Protein AF-A0A517T3G0-F1 (afdb_monomer)

Solvent-accessible surface area (backbone atoms only — not comparable to full-atom values): 11302 Å² total; per-residue (Å²): 129,77,76,80,68,80,59,56,71,64,60,54,50,51,55,48,49,54,50,39,52,52,54,50,52,55,53,47,51,50,51,54,50,44,52,52,38,39,65,76,55,73,48,65,52,85,82,86,64,87,59,64,59,40,53,51,28,51,51,48,34,55,48,30,53,52,48,38,50,49,52,52,51,54,56,63,74,55,62,62,83,59,64,69,70,60,65,49,49,58,61,55,46,52,59,44,45,58,71,72,62,58,54,70,70,60,48,52,54,50,48,53,52,46,52,54,49,50,51,58,47,49,61,55,44,53,57,52,50,53,52,49,52,53,48,50,56,50,51,51,50,55,53,35,51,54,43,46,47,52,30,31,48,47,14,43,52,28,25,53,75,68,26,40,56,64,27,53,52,53,31,53,50,49,51,48,57,55,58,75,63,53,79,48,71,65,62,54,49,49,57,50,52,56,48,53,53,50,54,57,52,54,64,73,74,111

Nearest PDB structures (foldseek):
  6ixf-assembly1_A  TM=2.397E-01  e=7.141E+00  Homo sapiens
  4nqi-assembly2_C  TM=2.285E-01  e=5.817E+00  Dictyostelium discoideum

Structure (mmCIF, N/CA/C/O backbone):
data_AF-A0A517T3G0-F1
#
_entry.id   AF-A0A517T3G0-F1
#
loop_
_atom_site.group_PDB
_atom_site.id
_atom_site.type_symbol
_atom_site.label_atom_id
_atom_site.label_alt_id
_atom_site.label_comp_id
_atom_site.label_asym_id
_atom_site.label_entity_id
_atom_site.label_seq_id
_atom_site.pdbx_PDB_ins_code
_atom_site.Cartn_x
_atom_site.Cartn_y
_atom_site.Cartn_z
_atom_site.occupancy
_atom_site.B_iso_or_equiv
_atom_site.auth_seq_id
_atom_site.auth_comp_id
_atom_site.auth_asym_id
_atom_site.auth_atom_id
_atom_site.pdbx_PDB_model_num
ATOM 1 N N . MET A 1 1 ? 11.581 -8.969 -30.047 1.00 53.28 1 MET A N 1
ATOM 2 C CA . MET A 1 1 ? 12.146 -9.538 -28.808 1.00 53.28 1 MET A CA 1
ATOM 3 C C . MET A 1 1 ? 10.960 -9.814 -27.909 1.00 53.28 1 MET A C 1
ATOM 5 O O . MET A 1 1 ? 10.174 -8.898 -27.713 1.00 53.28 1 MET A O 1
ATOM 9 N N . ASP A 1 2 ? 10.750 -11.047 -27.458 1.00 61.25 2 ASP A N 1
ATOM 10 C CA . ASP A 1 2 ? 9.587 -11.349 -26.621 1.00 61.25 2 ASP A CA 1
ATOM 11 C C . ASP A 1 2 ? 9.816 -10.742 -25.228 1.00 61.25 2 ASP A C 1
ATOM 13 O O . ASP A 1 2 ? 10.568 -11.285 -24.417 1.00 61.25 2 ASP A O 1
ATOM 17 N N . HIS A 1 3 ? 9.173 -9.601 -24.947 1.00 56.91 3 HIS A N 1
ATOM 18 C CA . HIS A 1 3 ? 9.218 -8.893 -23.655 1.00 56.91 3 HIS A CA 1
ATOM 19 C C . HIS A 1 3 ? 8.829 -9.784 -22.452 1.00 56.91 3 HIS A C 1
ATOM 21 O O . HIS A 1 3 ? 9.056 -9.423 -21.298 1.00 56.91 3 HIS A O 1
ATOM 27 N N . GLU A 1 4 ? 8.293 -10.981 -22.709 1.00 60.06 4 GLU A N 1
ATOM 28 C CA . GLU A 1 4 ? 7.913 -11.993 -21.724 1.00 60.06 4 GLU A CA 1
ATOM 29 C C . GLU A 1 4 ? 9.101 -12.567 -20.919 1.00 60.06 4 GLU A C 1
ATOM 31 O O . GLU A 1 4 ? 8.890 -13.118 -19.838 1.00 60.06 4 GLU A O 1
ATOM 36 N N . GLN A 1 5 ? 10.354 -12.402 -21.374 1.00 67.12 5 GLN A N 1
ATOM 37 C CA . GLN A 1 5 ? 11.543 -12.891 -20.650 1.00 67.12 5 GLN A CA 1
ATOM 38 C C . GLN A 1 5 ? 12.200 -11.889 -19.683 1.00 67.12 5 GLN A C 1
ATOM 40 O O . GLN A 1 5 ? 13.107 -12.282 -18.951 1.00 67.12 5 GLN A O 1
ATOM 45 N N . LEU A 1 6 ? 11.749 -10.631 -19.618 1.00 66.69 6 LEU A N 1
ATOM 46 C CA . LEU A 1 6 ? 12.453 -9.575 -18.865 1.00 66.69 6 LEU A CA 1
ATOM 47 C C . LEU A 1 6 ? 12.468 -9.780 -17.341 1.00 66.69 6 LEU A C 1
ATOM 49 O O . LEU A 1 6 ? 13.335 -9.252 -16.652 1.00 66.69 6 LEU A O 1
ATOM 53 N N . ILE A 1 7 ? 11.538 -10.561 -16.782 1.00 75.69 7 ILE A N 1
ATOM 54 C CA . ILE A 1 7 ? 11.540 -10.883 -15.351 1.00 75.69 7 ILE A CA 1
ATOM 55 C C . ILE A 1 7 ? 11.264 -12.357 -15.175 1.00 75.69 7 ILE A C 1
ATOM 57 O O . ILE A 1 7 ? 10.180 -12.844 -15.500 1.00 75.69 7 ILE A O 1
ATOM 61 N N . SER A 1 8 ? 12.214 -13.062 -14.564 1.00 86.31 8 SER A N 1
ATOM 62 C CA . SER A 1 8 ? 11.963 -14.443 -14.174 1.00 86.31 8 SER A CA 1
ATOM 63 C C . SER A 1 8 ? 10.707 -14.502 -13.280 1.00 86.31 8 SER A C 1
ATOM 65 O O . SER A 1 8 ? 10.598 -13.749 -12.302 1.00 86.31 8 SER A O 1
ATOM 67 N N . PRO A 1 9 ? 9.738 -15.392 -13.560 1.00 86.62 9 PRO A N 1
ATOM 68 C CA . PRO A 1 9 ? 8.515 -15.505 -12.761 1.00 86.62 9 PRO A CA 1
ATOM 69 C C . PRO A 1 9 ? 8.815 -15.755 -11.274 1.00 86.62 9 PRO A C 1
ATOM 71 O O . PRO A 1 9 ? 8.026 -15.389 -10.398 1.00 86.62 9 PRO A O 1
ATOM 74 N N . GLU A 1 10 ? 9.987 -16.319 -10.974 1.00 90.75 10 GLU A N 1
ATOM 75 C CA . GLU A 1 10 ? 10.516 -16.497 -9.626 1.00 90.75 10 GLU A CA 1
ATOM 76 C C . GLU A 1 10 ? 10.859 -15.179 -8.920 1.00 90.75 10 GLU A C 1
ATOM 78 O O . GLU A 1 10 ? 10.492 -15.005 -7.755 1.00 90.75 10 GLU A O 1
ATOM 83 N N . GLN A 1 11 ? 11.533 -14.238 -9.594 1.00 89.31 11 GLN A N 1
ATOM 84 C CA . GLN A 1 11 ? 11.850 -12.924 -9.024 1.00 89.31 11 GLN A CA 1
ATOM 85 C C . GLN A 1 11 ? 10.577 -12.139 -8.724 1.00 89.31 11 GLN A C 1
ATOM 87 O O . GLN A 1 11 ? 10.441 -11.603 -7.620 1.00 89.31 11 GLN A O 1
ATOM 92 N N . LEU A 1 12 ? 9.621 -12.127 -9.660 1.00 88.00 12 LEU A N 1
ATOM 93 C CA . LEU A 1 12 ? 8.328 -11.484 -9.446 1.00 88.00 12 LEU A CA 1
ATOM 94 C C . LEU A 1 12 ? 7.613 -12.114 -8.247 1.00 88.00 12 LEU A C 1
ATOM 96 O O . LEU A 1 12 ? 7.237 -11.413 -7.310 1.00 88.00 12 LEU A O 1
ATOM 100 N N . SER A 1 13 ? 7.513 -13.444 -8.212 1.00 91.94 13 SER A N 1
ATOM 101 C CA . SER A 1 13 ? 6.875 -14.169 -7.108 1.00 91.94 13 SER A CA 1
ATOM 102 C C . SER A 1 13 ? 7.543 -13.894 -5.759 1.00 91.94 13 SER A C 1
ATOM 104 O O . SER A 1 13 ? 6.851 -13.725 -4.755 1.00 91.94 13 SER A O 1
ATOM 106 N N . ARG A 1 14 ? 8.880 -13.807 -5.716 1.00 93.12 14 ARG A N 1
ATOM 107 C CA . ARG A 1 14 ? 9.633 -13.461 -4.502 1.00 93.12 14 ARG A CA 1
ATOM 108 C C . ARG A 1 14 ? 9.297 -12.045 -4.033 1.00 93.12 14 ARG A C 1
ATOM 110 O O . ARG A 1 14 ? 8.995 -11.855 -2.858 1.00 93.12 14 ARG A O 1
ATOM 117 N N . LYS A 1 15 ? 9.297 -11.078 -4.954 1.00 90.06 15 LYS A N 1
ATOM 118 C CA . LYS A 1 15 ? 8.964 -9.671 -4.694 1.00 90.06 15 LYS A CA 1
ATOM 119 C C . LYS A 1 15 ? 7.524 -9.524 -4.165 1.00 90.06 15 LYS A C 1
ATOM 121 O O . LYS A 1 15 ? 7.322 -8.893 -3.127 1.00 90.06 15 LYS A O 1
ATOM 126 N N . VAL A 1 16 ? 6.543 -10.185 -4.789 1.00 91.69 16 VAL A N 1
ATOM 127 C CA . VAL A 1 16 ? 5.142 -10.183 -4.319 1.00 91.69 16 VAL A CA 1
ATOM 128 C C . VAL A 1 16 ? 4.997 -10.851 -2.954 1.00 91.69 16 VAL A C 1
ATOM 130 O O . VAL A 1 16 ? 4.310 -10.325 -2.081 1.00 91.69 16 VAL A O 1
ATOM 133 N N . ARG A 1 17 ? 5.674 -11.981 -2.725 1.00 94.81 17 ARG A N 1
ATOM 134 C CA . ARG A 1 17 ? 5.615 -12.682 -1.437 1.00 94.81 17 ARG A CA 1
ATOM 135 C C . ARG A 1 17 ? 6.122 -11.805 -0.293 1.00 94.81 17 ARG A C 1
ATOM 137 O O . ARG A 1 17 ? 5.497 -11.778 0.762 1.00 94.81 17 ARG A O 1
ATOM 144 N N . THR A 1 18 ? 7.201 -11.050 -0.500 1.00 94.06 18 THR A N 1
ATOM 145 C CA . THR A 1 18 ? 7.693 -10.091 0.502 1.00 94.06 18 THR A CA 1
ATOM 146 C C . THR A 1 18 ? 6.638 -9.035 0.836 1.00 94.06 18 THR A C 1
ATOM 148 O O . THR A 1 18 ? 6.400 -8.774 2.013 1.00 94.06 18 THR A O 1
ATOM 151 N N . MET A 1 19 ? 5.939 -8.479 -0.163 1.00 91.88 19 MET A N 1
ATOM 152 C CA . MET A 1 19 ? 4.839 -7.537 0.094 1.00 91.88 19 MET A CA 1
ATOM 153 C C . MET A 1 19 ? 3.696 -8.170 0.881 1.00 91.88 19 MET A C 1
ATOM 155 O O . MET A 1 19 ? 3.180 -7.555 1.808 1.00 91.88 19 MET A O 1
ATOM 159 N N . GLN A 1 20 ? 3.292 -9.387 0.510 1.00 95.12 20 GLN A N 1
ATOM 160 C CA . GLN A 1 20 ? 2.221 -10.116 1.189 1.00 95.12 20 GLN A CA 1
ATOM 161 C C . GLN A 1 20 ? 2.565 -10.362 2.658 1.00 95.12 20 GLN A C 1
ATOM 163 O O . GLN A 1 20 ? 1.705 -10.188 3.515 1.00 95.12 20 GLN A O 1
ATOM 168 N N . ILE A 1 21 ? 3.823 -10.708 2.953 1.00 96.19 21 ILE A N 1
ATOM 169 C CA . ILE A 1 21 ? 4.311 -10.881 4.326 1.00 96.19 21 ILE A CA 1
ATOM 170 C C . ILE A 1 21 ? 4.226 -9.560 5.096 1.00 96.19 21 ILE A C 1
ATOM 172 O O . ILE A 1 21 ? 3.714 -9.553 6.212 1.00 96.19 21 ILE A O 1
ATOM 176 N N . ILE A 1 22 ? 4.678 -8.447 4.507 1.00 94.62 22 ILE A N 1
ATOM 177 C CA . ILE A 1 22 ? 4.606 -7.125 5.148 1.00 94.62 22 ILE A CA 1
ATOM 178 C C . ILE A 1 22 ? 3.145 -6.742 5.412 1.00 94.62 22 ILE A C 1
ATOM 180 O O . ILE A 1 22 ? 2.796 -6.427 6.544 1.00 94.62 22 ILE A O 1
ATOM 184 N N . ALA A 1 23 ? 2.271 -6.830 4.408 1.00 94.69 23 ALA A N 1
ATOM 185 C CA . ALA A 1 23 ? 0.852 -6.505 4.552 1.00 94.69 23 ALA A CA 1
ATOM 186 C C . ALA A 1 23 ? 0.166 -7.373 5.621 1.00 94.69 23 ALA A C 1
ATOM 188 O O . ALA A 1 23 ? -0.555 -6.854 6.474 1.00 94.69 23 ALA A O 1
ATOM 189 N N . ALA A 1 24 ? 0.434 -8.683 5.622 1.00 95.88 24 ALA A N 1
ATOM 190 C CA . ALA A 1 24 ? -0.089 -9.603 6.626 1.00 95.88 24 ALA A CA 1
ATOM 191 C C . ALA A 1 24 ? 0.427 -9.275 8.035 1.00 95.88 24 ALA A C 1
ATOM 193 O O . ALA A 1 24 ? -0.346 -9.340 8.989 1.00 95.88 24 ALA A O 1
ATOM 194 N N . ALA A 1 25 ? 1.698 -8.888 8.177 1.00 97.06 25 ALA A N 1
ATOM 195 C CA . ALA A 1 25 ? 2.275 -8.497 9.460 1.00 97.06 25 ALA A CA 1
ATOM 196 C C . ALA A 1 25 ? 1.598 -7.242 10.040 1.00 97.06 25 ALA A C 1
ATOM 198 O O . ALA A 1 25 ? 1.226 -7.255 11.213 1.00 97.06 25 ALA A O 1
ATOM 199 N N . LEU A 1 26 ? 1.370 -6.209 9.218 1.00 95.56 26 LEU A N 1
ATOM 200 C CA . LEU A 1 26 ? 0.685 -4.975 9.637 1.00 95.56 26 LEU A CA 1
ATOM 201 C C . LEU A 1 26 ? -0.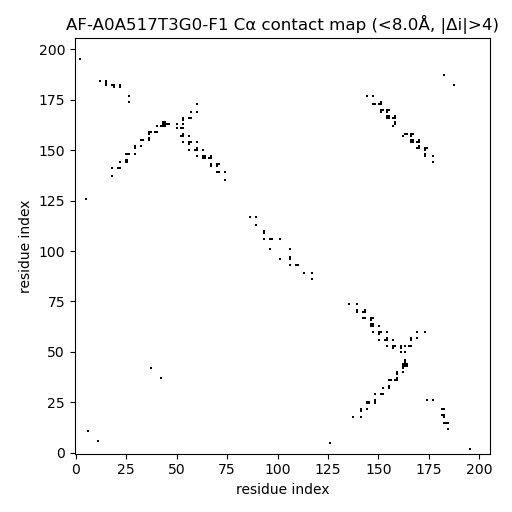773 -5.260 10.041 1.00 95.56 26 LEU A C 1
ATOM 203 O O . LEU A 1 26 ? -1.228 -4.865 11.113 1.00 95.56 26 LEU A O 1
ATOM 207 N N . MET A 1 27 ? -1.504 -6.042 9.236 1.00 96.31 27 MET A N 1
ATOM 208 C CA . MET A 1 27 ? -2.873 -6.456 9.575 1.00 96.31 27 MET A CA 1
ATOM 209 C C . MET A 1 27 ? -2.927 -7.271 10.872 1.00 96.31 27 MET A C 1
ATOM 211 O O . MET A 1 27 ? -3.791 -7.036 11.718 1.00 96.31 27 MET A O 1
ATOM 215 N N . ASN A 1 28 ? -1.999 -8.215 11.047 1.00 97.81 28 ASN A N 1
ATOM 216 C CA . ASN A 1 28 ? -1.924 -9.037 12.249 1.00 97.81 28 ASN A CA 1
ATOM 217 C C . ASN A 1 28 ? -1.641 -8.190 13.498 1.00 97.81 28 ASN A C 1
ATOM 219 O O . ASN A 1 28 ? -2.231 -8.448 14.544 1.00 97.81 28 ASN A O 1
ATOM 223 N N . GLY A 1 29 ? -0.808 -7.150 13.386 1.00 97.44 29 GLY A N 1
ATOM 224 C CA . GLY A 1 29 ? -0.576 -6.184 14.462 1.00 97.44 29 GLY A CA 1
ATOM 225 C C . GLY A 1 29 ? -1.878 -5.563 14.973 1.00 97.44 29 GLY A C 1
ATOM 226 O O . GLY A 1 29 ? -2.154 -5.612 16.172 1.00 97.44 29 GLY A O 1
ATOM 227 N N . VAL A 1 30 ? -2.721 -5.055 14.067 1.00 97.88 30 VAL A N 1
ATOM 228 C CA . VAL A 1 30 ? -4.027 -4.455 14.407 1.00 97.88 30 VAL A CA 1
ATOM 229 C C . VAL A 1 30 ? -4.972 -5.477 15.035 1.00 97.88 30 VAL A C 1
ATOM 231 O O . VAL A 1 30 ? -5.643 -5.168 16.018 1.00 97.88 30 VAL A O 1
ATOM 234 N N . VAL A 1 31 ? -5.022 -6.703 14.505 1.00 98.25 31 VAL A N 1
ATOM 235 C CA . VAL A 1 31 ? -5.885 -7.771 15.038 1.00 98.25 31 VAL A CA 1
ATOM 236 C C . VAL A 1 31 ? -5.473 -8.155 16.458 1.00 98.25 31 VAL A C 1
ATOM 238 O O . VAL A 1 31 ? -6.314 -8.172 17.355 1.00 98.25 31 VAL A O 1
ATOM 241 N N . VAL A 1 32 ? -4.184 -8.424 16.684 1.00 98.38 32 VAL A N 1
ATOM 242 C CA . VAL A 1 32 ? -3.661 -8.787 18.009 1.00 98.38 32 VAL A CA 1
ATOM 243 C C . VAL A 1 32 ? -3.887 -7.650 19.002 1.00 98.38 32 VAL A C 1
ATOM 245 O O . VAL A 1 32 ? -4.382 -7.892 20.104 1.00 98.38 32 VAL A O 1
ATOM 248 N N . PHE A 1 33 ? -3.595 -6.407 18.609 1.00 98.00 33 PHE A N 1
ATOM 249 C CA . PHE A 1 33 ? -3.848 -5.245 19.458 1.00 98.00 33 PHE A CA 1
ATOM 250 C C . PHE A 1 33 ? -5.341 -5.086 19.772 1.00 98.00 33 PHE A C 1
ATOM 252 O O . PHE A 1 33 ? -5.700 -4.812 20.914 1.00 98.00 33 PHE A O 1
ATOM 259 N N . GLY A 1 34 ? -6.222 -5.341 18.801 1.00 97.44 34 GLY A N 1
ATOM 260 C CA . GLY A 1 34 ? -7.671 -5.309 18.987 1.00 97.44 34 GLY A CA 1
ATOM 261 C C . GLY A 1 34 ? -8.179 -6.364 19.968 1.00 97.44 34 GLY A C 1
ATOM 262 O O . GLY A 1 34 ? -9.011 -6.054 20.819 1.00 97.44 34 GLY A O 1
ATOM 263 N N . ILE A 1 35 ? -7.635 -7.585 19.916 1.00 97.81 35 ILE A N 1
ATOM 264 C CA . ILE A 1 35 ? -7.942 -8.645 20.888 1.00 97.81 35 ILE A CA 1
ATOM 265 C C . ILE A 1 35 ? -7.523 -8.208 22.296 1.00 97.81 35 ILE A C 1
ATOM 267 O O . ILE A 1 35 ? -8.317 -8.299 23.231 1.00 97.81 35 ILE A O 1
ATOM 271 N N . VAL A 1 36 ? -6.300 -7.692 22.450 1.00 97.88 36 VAL A N 1
ATOM 272 C CA . VAL A 1 36 ? -5.796 -7.201 23.742 1.00 97.88 36 VAL A CA 1
ATOM 273 C C . VAL A 1 36 ? -6.662 -6.054 24.269 1.00 97.88 36 VAL A C 1
ATOM 275 O O . VAL A 1 36 ? -7.079 -6.081 25.427 1.00 97.88 36 VAL A O 1
ATOM 278 N N . ALA A 1 37 ? -6.998 -5.084 23.417 1.00 96.19 37 ALA A N 1
ATOM 279 C CA . ALA A 1 37 ? -7.874 -3.966 23.749 1.00 96.19 37 ALA A CA 1
ATOM 280 C C . ALA A 1 37 ? -9.254 -4.439 24.236 1.00 96.19 37 ALA A C 1
ATOM 282 O O . ALA A 1 37 ? -9.768 -3.947 25.243 1.00 96.19 37 ALA A O 1
ATOM 283 N N . PHE A 1 38 ? -9.844 -5.424 23.555 1.00 95.88 38 PHE A N 1
ATOM 284 C CA . PHE A 1 38 ? -11.129 -6.013 23.927 1.00 95.88 38 PHE A CA 1
ATOM 285 C C . PHE A 1 38 ? -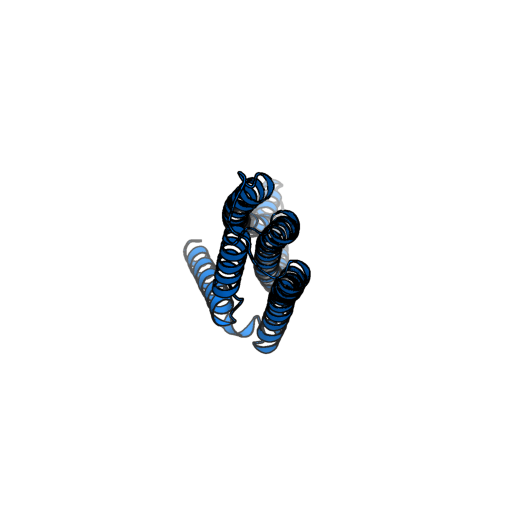11.079 -6.719 25.286 1.00 95.88 38 PHE A C 1
ATOM 287 O O . PHE A 1 38 ? -11.959 -6.513 26.122 1.00 95.88 38 PHE A O 1
ATOM 294 N N . VAL A 1 39 ? -10.025 -7.500 25.539 1.00 97.31 39 VAL A N 1
ATOM 295 C CA . VAL A 1 39 ? -9.841 -8.209 26.814 1.00 97.31 39 VAL A CA 1
ATOM 296 C C . VAL A 1 39 ? -9.652 -7.230 27.976 1.00 97.31 39 VAL A C 1
ATOM 298 O O . VAL A 1 39 ? -10.281 -7.401 29.016 1.00 97.31 39 VAL A O 1
ATOM 301 N N . ILE A 1 40 ? -8.830 -6.189 27.804 1.00 96.94 40 ILE A N 1
ATOM 302 C CA . ILE A 1 40 ? -8.545 -5.204 28.863 1.00 96.94 40 ILE A CA 1
ATOM 303 C C . ILE A 1 40 ? -9.787 -4.378 29.219 1.00 96.94 40 ILE A C 1
ATOM 305 O O . ILE A 1 40 ? -10.017 -4.077 30.389 1.00 96.94 40 ILE A O 1
ATOM 309 N N . THR A 1 41 ? -10.592 -4.000 28.226 1.00 95.44 41 THR A N 1
ATOM 310 C CA . THR A 1 41 ? -11.786 -3.164 28.445 1.00 95.44 41 THR A CA 1
ATOM 311 C C . THR A 1 41 ? -12.976 -3.933 29.010 1.00 95.44 41 THR A C 1
ATOM 313 O O . THR A 1 41 ? -13.853 -3.321 29.621 1.00 95.44 41 THR A O 1
ATOM 316 N N . GLY A 1 42 ? -13.013 -5.258 28.830 1.00 93.88 42 GLY A N 1
ATOM 317 C CA . GLY A 1 42 ? -14.179 -6.081 29.155 1.00 93.88 42 GLY A CA 1
ATOM 318 C C . GLY A 1 42 ? -15.321 -5.942 28.141 1.00 93.88 42 GLY A C 1
ATOM 319 O O . GLY A 1 42 ? -16.457 -6.296 28.451 1.00 93.88 42 GLY A O 1
ATOM 320 N N . GLY A 1 43 ? -15.027 -5.433 26.940 1.00 88.31 43 GLY A N 1
ATOM 321 C CA . GLY A 1 43 ? -16.000 -5.214 25.872 1.00 88.31 43 GLY A CA 1
ATOM 322 C C . GLY A 1 43 ? -16.652 -3.822 25.876 1.00 88.31 43 GLY A C 1
ATOM 323 O O . GLY A 1 43 ? -16.345 -2.974 26.716 1.00 88.31 43 GLY A O 1
ATOM 324 N N . PRO A 1 44 ? -17.527 -3.549 24.891 1.00 89.88 44 PRO A N 1
ATOM 325 C CA . PRO A 1 44 ? -18.159 -2.246 24.734 1.00 89.88 44 PRO A CA 1
ATOM 326 C C . PRO A 1 44 ? -19.204 -1.970 25.821 1.00 89.88 44 PRO A C 1
ATOM 328 O O . PRO A 1 44 ? -19.965 -2.859 26.207 1.00 89.88 44 PRO A O 1
ATOM 331 N N . LYS A 1 45 ? -19.294 -0.711 26.256 1.00 91.69 45 LYS A N 1
ATOM 332 C CA . LYS A 1 45 ? -20.338 -0.231 27.173 1.00 91.69 45 LYS A CA 1
ATOM 333 C C . LYS A 1 45 ? -21.335 0.667 26.446 1.00 91.69 45 LYS A C 1
ATOM 335 O O . LYS A 1 45 ? -21.015 1.278 25.428 1.00 91.69 45 LYS A O 1
ATOM 340 N N . ALA A 1 46 ? -22.560 0.733 26.966 1.00 85.69 46 ALA A N 1
ATOM 341 C CA . ALA A 1 46 ? -23.562 1.667 26.465 1.00 85.69 46 ALA A CA 1
ATOM 342 C C . ALA A 1 46 ? -23.079 3.112 26.677 1.00 85.69 46 ALA A C 1
ATOM 344 O O . ALA A 1 46 ? -22.536 3.443 27.731 1.00 85.69 46 ALA A O 1
ATOM 345 N N . ALA A 1 47 ? -23.249 3.959 25.663 1.00 78.75 47 ALA A N 1
ATOM 346 C CA . ALA A 1 47 ? -22.778 5.335 25.696 1.00 78.75 47 ALA A CA 1
ATOM 347 C C . ALA A 1 47 ? -23.622 6.180 26.664 1.00 78.75 47 ALA A C 1
ATOM 349 O O . ALA A 1 47 ? -24.758 6.525 26.353 1.00 78.75 47 ALA A O 1
ATOM 350 N N . GLU A 1 48 ? -23.064 6.530 27.823 1.00 81.81 48 GLU A N 1
ATOM 351 C CA . GLU A 1 48 ? -23.664 7.517 28.735 1.00 81.81 48 GLU A CA 1
ATOM 352 C C . GLU A 1 48 ? -23.260 8.963 28.397 1.00 81.81 48 GLU A C 1
ATOM 354 O O . GLU A 1 48 ? -23.938 9.905 28.799 1.00 81.81 48 GLU A O 1
ATOM 359 N N . GLN A 1 49 ? -22.166 9.162 27.653 1.00 86.44 49 GLN A N 1
ATOM 360 C CA . GLN A 1 49 ? -21.607 10.479 27.326 1.00 86.44 49 GLN A CA 1
ATOM 361 C C . GLN A 1 49 ? -21.150 10.542 25.866 1.00 86.44 49 GLN A C 1
ATOM 363 O O . GLN A 1 49 ? -20.845 9.513 25.265 1.00 86.44 49 GLN A O 1
ATOM 368 N N . PHE A 1 50 ? -21.086 11.756 25.306 1.00 87.00 50 PHE A N 1
ATOM 369 C CA . PHE A 1 50 ? -20.562 11.995 23.960 1.00 87.00 50 PHE A CA 1
ATOM 370 C C . PHE A 1 50 ? -19.072 11.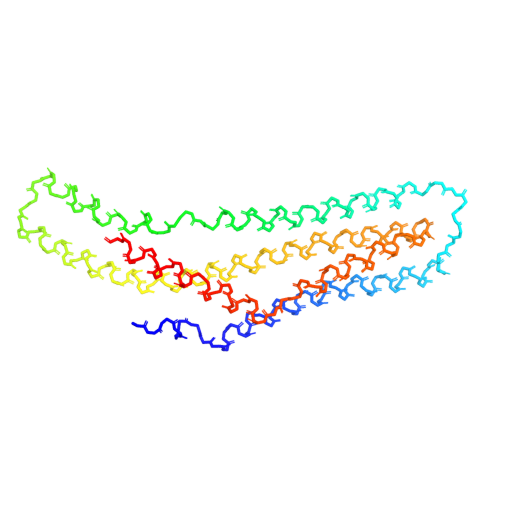611 23.888 1.00 87.00 50 PHE A C 1
ATOM 372 O O . PHE A 1 50 ? -18.251 12.274 24.526 1.00 87.00 50 PHE A O 1
ATOM 379 N N . PRO A 1 51 ? -18.703 10.574 23.116 1.00 90.50 51 PRO A N 1
ATOM 380 C CA . PRO A 1 51 ? -17.344 10.050 23.098 1.00 90.50 51 PRO A CA 1
ATOM 381 C C . PRO A 1 51 ? -16.462 10.872 22.154 1.00 90.50 51 PRO A C 1
ATOM 383 O O . PRO A 1 51 ? -16.391 10.632 20.940 1.00 90.50 51 PRO A O 1
ATOM 386 N N . LEU A 1 52 ? -15.847 11.917 22.707 1.00 93.56 52 LEU A N 1
ATOM 387 C CA . LEU A 1 52 ? -15.064 12.890 21.952 1.00 93.56 52 LEU A CA 1
ATOM 388 C C . LEU A 1 52 ? -13.895 12.225 21.212 1.00 93.56 52 LEU A C 1
ATOM 390 O O . LEU A 1 52 ? -13.686 12.501 20.029 1.00 93.56 52 LEU A O 1
ATOM 394 N N . LEU A 1 53 ? -13.159 11.328 21.871 1.00 92.81 53 LEU A N 1
ATOM 395 C CA . LEU A 1 53 ? -11.977 10.686 21.301 1.00 92.81 53 LEU A CA 1
ATOM 396 C C . LEU A 1 53 ? -12.350 9.719 20.173 1.00 92.81 53 LEU A C 1
ATOM 398 O O . LEU A 1 53 ? -11.703 9.732 19.131 1.00 92.81 53 LEU A O 1
ATOM 402 N N . SER A 1 54 ? -13.419 8.939 20.331 1.00 92.50 54 SER A N 1
ATOM 403 C CA . SER A 1 54 ? -13.942 8.026 19.306 1.00 92.50 54 SER A CA 1
ATOM 404 C C . SER A 1 54 ? -14.442 8.795 18.086 1.00 92.50 54 SER A C 1
ATOM 406 O O . SER A 1 54 ? -14.223 8.374 16.953 1.00 92.50 54 SER A O 1
ATOM 408 N N . THR A 1 55 ? -15.057 9.962 18.300 1.00 94.62 55 THR A N 1
ATOM 409 C CA . THR A 1 55 ? -15.498 10.841 17.207 1.00 94.62 55 THR A CA 1
ATOM 410 C C . THR A 1 55 ? -14.304 11.387 16.422 1.00 94.62 55 THR A C 1
ATOM 412 O O . THR A 1 55 ? -14.293 11.340 15.191 1.00 94.62 55 THR A O 1
ATOM 415 N N . ILE A 1 56 ? -13.261 11.851 17.119 1.00 96.06 56 ILE A N 1
ATOM 416 C CA . ILE A 1 56 ? -12.013 12.309 16.490 1.00 96.06 56 ILE A CA 1
ATOM 417 C C . ILE A 1 56 ? -11.320 11.152 15.760 1.00 96.06 56 ILE A C 1
ATOM 419 O O . ILE A 1 56 ? -10.867 11.328 14.629 1.00 96.06 56 ILE A O 1
ATOM 423 N N . ALA A 1 57 ? -11.268 9.962 16.361 1.00 94.94 57 ALA A N 1
ATOM 424 C CA . ALA A 1 57 ? -10.653 8.779 15.765 1.00 94.94 57 ALA A CA 1
ATOM 425 C C . ALA A 1 57 ? -11.375 8.308 14.500 1.00 94.94 57 ALA A C 1
ATOM 427 O O . ALA A 1 57 ? -10.724 7.957 13.512 1.00 94.94 57 ALA A O 1
ATOM 428 N N . ALA A 1 58 ? -12.702 8.380 14.484 1.00 94.50 58 ALA A N 1
ATOM 429 C CA . ALA A 1 58 ? -13.492 8.123 13.290 1.00 94.50 58 ALA A CA 1
ATOM 430 C C . ALA A 1 58 ? -13.230 9.165 12.190 1.00 94.50 58 ALA A C 1
ATOM 432 O O . ALA A 1 58 ? -13.048 8.805 11.026 1.00 94.50 58 ALA A O 1
ATOM 433 N N . GLY A 1 59 ? -13.143 10.450 12.552 1.00 94.94 59 GLY A N 1
ATOM 434 C CA . GLY A 1 59 ? -12.761 11.516 11.621 1.00 94.94 59 GLY A CA 1
ATOM 435 C C . GLY A 1 59 ? -11.368 11.293 11.022 1.00 94.94 59 GLY A C 1
ATOM 436 O O . GLY A 1 59 ? -11.189 11.388 9.806 1.00 94.94 59 GLY A O 1
ATOM 437 N N . PHE A 1 60 ? -10.398 10.909 11.856 1.00 95.56 60 PHE A N 1
ATOM 438 C CA . PHE A 1 60 ? -9.051 10.547 11.417 1.00 95.56 60 PHE A CA 1
ATOM 439 C C . PHE A 1 60 ? -9.056 9.335 10.480 1.00 95.56 60 PHE A C 1
ATOM 441 O O . PHE A 1 60 ? -8.351 9.353 9.477 1.00 95.56 60 PHE A O 1
ATOM 448 N N . ALA A 1 61 ? -9.884 8.318 10.739 1.00 94.81 61 ALA A N 1
ATOM 449 C CA . ALA A 1 61 ? -10.037 7.173 9.843 1.00 94.81 61 ALA A CA 1
ATOM 450 C C . ALA A 1 61 ? -10.566 7.574 8.462 1.00 94.81 61 ALA A C 1
ATOM 452 O O . ALA A 1 61 ? -9.997 7.168 7.448 1.00 94.81 61 ALA A O 1
ATOM 453 N N . GLY A 1 62 ? -11.603 8.415 8.405 1.00 95.00 62 GLY A N 1
ATOM 454 C CA . GLY A 1 62 ? -12.112 8.949 7.139 1.00 95.00 62 GLY A CA 1
ATOM 455 C C . GLY A 1 62 ? -11.041 9.731 6.373 1.00 95.00 62 GLY A C 1
ATOM 456 O O . GLY A 1 62 ? -10.843 9.521 5.174 1.00 95.00 62 GLY A O 1
ATOM 457 N N . PHE A 1 63 ? -10.286 10.574 7.079 1.00 97.19 63 PHE A N 1
ATOM 458 C CA . PHE A 1 63 ? -9.174 11.323 6.500 1.00 97.19 63 PHE A CA 1
ATOM 459 C C . PHE A 1 63 ? -8.028 10.419 6.021 1.00 97.19 63 PHE A C 1
ATOM 461 O O . PHE A 1 63 ? -7.495 10.629 4.934 1.00 97.19 63 PHE A O 1
ATOM 468 N N . ALA A 1 64 ? -7.672 9.381 6.777 1.00 96.00 64 ALA A N 1
ATOM 469 C CA . ALA A 1 64 ? -6.642 8.413 6.409 1.00 96.00 64 ALA A CA 1
ATOM 470 C C . ALA A 1 64 ? -7.025 7.622 5.150 1.00 96.00 64 ALA A C 1
ATOM 472 O O . ALA A 1 64 ? -6.198 7.452 4.253 1.00 96.00 64 ALA A O 1
ATOM 473 N N . VAL A 1 65 ? -8.289 7.201 5.033 1.00 96.38 65 VAL A N 1
ATOM 474 C CA . VAL A 1 65 ? -8.814 6.570 3.812 1.00 96.38 65 VAL A CA 1
ATOM 475 C C . VAL A 1 65 ? -8.689 7.528 2.628 1.00 96.38 65 VAL A C 1
ATOM 477 O O . VAL A 1 65 ? -8.142 7.144 1.593 1.00 96.38 65 VAL A O 1
ATOM 480 N N . PHE A 1 66 ? -9.103 8.785 2.793 1.00 96.62 66 PHE A N 1
ATOM 481 C CA . PHE A 1 66 ? -8.969 9.816 1.764 1.00 96.62 66 PHE A CA 1
ATOM 482 C C . PHE A 1 66 ? -7.507 10.044 1.342 1.00 96.62 66 PHE A C 1
ATOM 484 O O . PHE A 1 66 ? -7.192 10.008 0.150 1.00 96.62 66 PHE A O 1
ATOM 491 N N . LEU A 1 67 ? -6.588 10.187 2.301 1.00 95.94 67 LEU A N 1
ATOM 492 C CA . LEU A 1 67 ? -5.156 10.310 2.025 1.00 95.94 67 LEU A CA 1
ATOM 493 C C . LEU A 1 67 ? -4.598 9.080 1.308 1.00 95.94 67 LEU A C 1
ATOM 495 O O . LEU A 1 67 ? -3.804 9.233 0.385 1.00 95.94 67 LEU A O 1
ATOM 499 N N . SER A 1 68 ? -5.025 7.870 1.676 1.00 94.12 68 SER A N 1
ATOM 500 C CA . SER A 1 68 ? -4.569 6.640 1.016 1.00 94.12 68 SER A CA 1
ATOM 501 C C . SER A 1 68 ? -4.943 6.603 -0.473 1.00 94.12 68 SER A C 1
ATOM 503 O O . SER A 1 68 ? -4.197 6.048 -1.285 1.00 94.12 68 SER A O 1
ATOM 505 N N . ILE A 1 69 ? -6.070 7.222 -0.846 1.00 93.94 69 ILE A N 1
ATOM 506 C CA . ILE A 1 69 ? -6.505 7.371 -2.238 1.00 93.94 69 ILE A CA 1
ATOM 507 C C . ILE A 1 69 ? -5.626 8.407 -2.940 1.00 93.94 69 ILE A C 1
ATOM 509 O O . ILE A 1 69 ? -5.065 8.104 -3.991 1.00 93.94 69 ILE A O 1
ATOM 513 N N . ILE A 1 70 ? -5.435 9.588 -2.337 1.00 93.75 70 ILE A N 1
ATOM 514 C CA . ILE A 1 70 ? -4.581 10.649 -2.898 1.00 93.75 70 ILE A CA 1
ATOM 515 C C . ILE A 1 70 ? -3.153 10.159 -3.114 1.00 93.75 70 ILE A C 1
ATOM 517 O O . ILE A 1 70 ? -2.601 10.371 -4.186 1.00 93.75 70 ILE A O 1
ATOM 521 N N . VAL A 1 71 ? -2.553 9.486 -2.132 1.00 91.50 71 VAL A N 1
ATOM 522 C CA . VAL A 1 71 ? -1.205 8.914 -2.262 1.00 91.50 71 VAL A CA 1
ATOM 523 C C . VAL A 1 71 ? -1.159 7.923 -3.421 1.00 91.50 71 VAL A C 1
ATOM 525 O O . VAL A 1 71 ? -0.200 7.921 -4.190 1.00 91.50 71 VAL A O 1
ATOM 528 N N . GLY A 1 72 ? -2.213 7.120 -3.588 1.00 87.88 72 GLY A N 1
ATOM 529 C CA . GLY A 1 72 ? -2.330 6.227 -4.730 1.00 87.88 72 GLY A CA 1
ATOM 530 C C . GLY A 1 72 ? -2.305 6.968 -6.068 1.00 87.88 72 GLY A C 1
ATOM 531 O O . GLY A 1 72 ? -1.559 6.571 -6.954 1.00 87.88 72 GLY A O 1
ATOM 532 N N . LEU A 1 73 ? -3.059 8.061 -6.178 1.00 88.44 73 LEU A N 1
ATOM 533 C CA . LEU A 1 73 ? -3.137 8.880 -7.391 1.00 88.44 73 LEU A CA 1
ATOM 534 C C . LEU A 1 73 ? -1.859 9.692 -7.651 1.00 88.44 73 LEU A C 1
ATOM 536 O O . LEU A 1 73 ? -1.429 9.817 -8.794 1.00 88.44 73 LEU A O 1
ATOM 540 N N . LEU A 1 74 ? -1.232 10.239 -6.606 1.00 88.31 74 LEU A N 1
ATOM 541 C CA . LEU A 1 74 ? -0.016 11.047 -6.724 1.00 88.31 74 LEU A CA 1
ATOM 542 C C . LEU A 1 74 ? 1.180 10.220 -7.188 1.00 88.31 74 LEU A C 1
ATOM 544 O O . LEU A 1 74 ? 2.002 10.726 -7.949 1.00 88.31 74 LEU A O 1
ATOM 548 N N . ILE A 1 75 ? 1.286 8.973 -6.727 1.00 85.25 75 ILE A N 1
ATOM 549 C CA . ILE A 1 75 ? 2.366 8.080 -7.154 1.00 85.25 75 ILE A CA 1
ATOM 550 C C . ILE A 1 75 ? 2.123 7.604 -8.594 1.00 85.25 75 ILE A C 1
ATOM 552 O O . ILE A 1 75 ? 3.082 7.523 -9.357 1.00 85.25 75 ILE A O 1
ATOM 556 N N . ASP A 1 76 ? 0.865 7.400 -9.002 1.00 78.88 76 ASP A N 1
ATOM 557 C CA . ASP A 1 76 ? 0.528 7.073 -10.397 1.00 78.88 76 ASP A CA 1
ATOM 558 C C . ASP A 1 76 ? 0.849 8.231 -11.352 1.00 78.88 76 ASP A C 1
ATOM 560 O O . ASP A 1 76 ? 1.490 8.029 -12.382 1.00 78.88 76 ASP A O 1
ATOM 564 N N . GLY A 1 77 ? 0.480 9.462 -10.983 1.00 63.69 77 GLY A N 1
ATOM 565 C CA . GLY A 1 77 ? 0.696 10.655 -11.810 1.00 63.69 77 GLY A CA 1
ATOM 566 C C . GLY A 1 77 ? 2.140 11.166 -11.847 1.00 63.69 77 GLY A C 1
ATOM 567 O O . GLY A 1 77 ? 2.466 12.014 -12.674 1.00 63.69 77 GLY A O 1
ATOM 568 N N . ARG A 1 78 ? 3.012 10.673 -10.958 1.00 57.28 78 ARG A N 1
ATOM 569 C CA . ARG A 1 78 ? 4.447 10.998 -10.928 1.00 57.28 78 ARG A CA 1
ATOM 570 C C . ARG A 1 78 ? 5.330 9.831 -11.345 1.00 57.28 78 ARG A C 1
ATOM 572 O O . ARG A 1 78 ? 6.522 9.876 -11.046 1.00 57.28 78 ARG A O 1
ATOM 579 N N . SER A 1 79 ? 4.784 8.823 -12.035 1.00 54.22 79 SER A N 1
ATOM 580 C CA . SER A 1 79 ? 5.607 7.925 -12.849 1.00 54.22 79 SER A CA 1
ATOM 581 C C . SER A 1 79 ? 6.490 8.816 -13.717 1.00 54.22 79 SER A C 1
ATOM 583 O O . SER A 1 79 ? 6.000 9.528 -14.588 1.00 54.22 79 SER A O 1
ATOM 585 N N . LEU A 1 80 ? 7.752 8.887 -13.300 1.00 52.69 80 LEU A N 1
ATOM 586 C CA . LEU A 1 80 ? 8.685 9.968 -13.564 1.00 52.69 80 LEU A CA 1
ATOM 587 C C . LEU A 1 80 ? 8.727 10.272 -15.053 1.00 52.69 80 LEU A C 1
ATOM 589 O O . LEU A 1 80 ? 8.702 9.335 -15.849 1.00 52.69 80 LEU A O 1
ATOM 593 N N . GLY A 1 81 ? 8.753 11.568 -15.394 1.00 54.50 81 GLY A N 1
ATOM 594 C CA . GLY A 1 81 ? 8.752 12.052 -16.773 1.00 54.50 81 GLY A CA 1
ATOM 595 C C . GLY A 1 81 ? 9.572 11.124 -17.651 1.00 54.50 81 GLY A C 1
ATOM 596 O O . GLY A 1 81 ? 10.746 10.916 -17.360 1.00 54.50 81 GLY A O 1
ATOM 597 N N . SER A 1 82 ? 8.901 10.506 -18.624 1.00 53.75 82 SER A N 1
ATOM 598 C CA . SER A 1 82 ? 9.399 9.387 -19.418 1.00 53.75 82 SER A CA 1
ATOM 599 C C . SER A 1 82 ? 10.890 9.562 -19.741 1.00 53.75 82 SER A C 1
ATOM 601 O O . SER A 1 82 ? 11.234 10.534 -20.420 1.00 53.75 82 SER A O 1
ATOM 603 N N . PRO A 1 83 ? 11.784 8.649 -19.324 1.00 54.03 83 PRO A N 1
ATOM 604 C CA . PRO A 1 83 ? 13.150 8.524 -19.831 1.00 54.03 83 PRO A CA 1
ATOM 605 C C . PRO A 1 83 ? 13.309 8.561 -21.357 1.00 54.03 83 PRO A C 1
ATOM 607 O O . PRO A 1 83 ? 14.426 8.735 -21.836 1.00 54.03 83 PRO A O 1
ATOM 610 N N . VAL A 1 84 ? 12.213 8.526 -22.124 1.00 57.41 84 VAL A N 1
ATOM 611 C CA . VAL A 1 84 ? 12.137 9.023 -23.511 1.00 57.41 84 VAL A CA 1
ATOM 612 C C . VAL A 1 84 ? 12.802 10.406 -23.671 1.00 57.41 84 VAL A C 1
ATOM 614 O O . VAL A 1 84 ? 13.480 10.650 -24.666 1.00 57.41 84 VAL A O 1
ATOM 617 N N . GLN A 1 85 ? 12.731 11.298 -22.673 1.00 59.06 85 GLN A N 1
ATOM 618 C CA . GLN A 1 85 ? 13.449 12.581 -22.710 1.00 59.06 85 GLN A CA 1
ATOM 619 C C . GLN A 1 85 ? 14.978 12.443 -22.632 1.00 59.06 85 GLN A C 1
ATOM 621 O O . GLN A 1 85 ? 15.679 13.351 -23.073 1.00 59.06 85 GLN A O 1
ATOM 626 N N . MET A 1 86 ? 15.506 11.329 -22.119 1.00 53.84 86 MET A N 1
ATOM 627 C CA . MET A 1 86 ? 16.948 11.070 -22.037 1.00 53.84 86 MET A CA 1
ATOM 628 C C . MET A 1 86 ? 17.505 10.472 -23.336 1.00 53.84 86 MET A C 1
ATOM 630 O O . MET A 1 86 ? 18.624 10.815 -23.709 1.00 53.84 86 MET A O 1
ATOM 634 N N . GLY A 1 87 ? 16.706 9.695 -24.081 1.00 59.97 87 GLY A N 1
ATOM 635 C CA . GLY A 1 87 ? 17.069 9.206 -25.422 1.00 59.97 87 GLY A CA 1
ATOM 636 C C . GLY A 1 87 ? 17.169 10.316 -26.479 1.00 59.97 87 GLY A C 1
ATOM 637 O O . GLY A 1 87 ? 17.920 10.204 -27.437 1.00 59.97 87 GLY A O 1
ATOM 638 N N . GLN A 1 88 ? 16.509 11.461 -26.267 1.00 65.50 88 GLN A N 1
ATOM 639 C CA . GLN A 1 88 ? 16.694 12.637 -27.132 1.00 65.50 88 GLN A CA 1
ATOM 640 C C . GLN A 1 88 ? 18.062 13.322 -26.972 1.00 65.50 88 GLN A C 1
ATOM 642 O O . GLN A 1 88 ? 18.339 14.307 -27.657 1.00 65.50 88 GLN A O 1
ATOM 647 N N . THR A 1 89 ? 18.921 12.865 -26.058 1.00 71.94 89 THR A N 1
ATOM 648 C CA . THR A 1 89 ? 20.246 13.472 -25.881 1.00 71.94 89 THR A CA 1
ATOM 649 C C . THR A 1 89 ? 21.164 13.159 -27.065 1.00 71.94 89 THR A C 1
ATOM 651 O O . THR A 1 89 ? 21.849 14.072 -27.521 1.00 71.94 89 THR A O 1
ATOM 654 N N . GLY A 1 90 ? 21.123 11.938 -27.618 1.00 73.88 90 GLY A N 1
ATOM 655 C CA . GLY A 1 90 ? 21.946 11.535 -28.769 1.00 73.88 90 GLY A CA 1
ATOM 656 C C . GLY A 1 90 ? 21.632 12.347 -30.027 1.00 73.88 90 GLY A C 1
ATOM 657 O O . GLY A 1 90 ? 22.508 13.006 -30.585 1.00 73.88 90 GLY A O 1
ATOM 658 N N . THR A 1 91 ? 20.352 12.443 -30.395 1.00 79.31 91 THR A N 1
ATOM 659 C CA . THR A 1 91 ? 19.915 13.252 -31.549 1.00 79.31 91 THR A CA 1
ATOM 660 C C . THR A 1 91 ? 20.248 14.736 -31.384 1.00 79.31 91 THR A C 1
ATOM 662 O O . THR A 1 91 ? 20.699 15.382 -32.328 1.00 79.31 91 THR A O 1
ATOM 665 N N . ARG A 1 92 ? 20.138 15.282 -30.165 1.00 84.88 92 ARG A N 1
ATOM 666 C CA . ARG A 1 92 ? 20.552 16.668 -29.874 1.00 84.88 92 ARG A CA 1
ATOM 667 C C . ARG A 1 92 ? 22.064 16.879 -29.944 1.00 84.88 92 ARG A C 1
ATOM 669 O O . ARG A 1 92 ? 22.488 18.002 -30.220 1.00 84.88 92 ARG A O 1
ATOM 676 N N . LEU A 1 93 ? 22.871 15.858 -29.653 1.00 85.56 93 LEU A N 1
ATOM 677 C CA . LEU A 1 93 ? 24.328 15.923 -29.778 1.00 85.56 93 LEU A CA 1
ATOM 678 C C . LEU A 1 93 ? 24.753 15.870 -31.245 1.00 85.56 93 LEU A C 1
ATOM 680 O O . LEU A 1 93 ? 25.575 16.690 -31.647 1.00 85.56 93 LEU A O 1
ATOM 684 N N . ILE A 1 94 ? 24.127 15.016 -32.056 1.00 85.94 94 ILE A N 1
ATOM 685 C CA . ILE A 1 94 ? 24.355 14.957 -33.508 1.00 85.94 94 ILE A CA 1
ATOM 686 C C . ILE A 1 94 ? 23.951 16.287 -34.170 1.00 85.94 94 ILE A C 1
ATOM 688 O O . ILE A 1 94 ? 24.724 16.866 -34.933 1.00 85.94 94 ILE A O 1
ATOM 692 N N . ASP A 1 95 ? 22.801 16.857 -33.795 1.00 89.00 95 ASP A N 1
ATOM 693 C CA . ASP A 1 95 ? 22.358 18.175 -34.278 1.00 89.00 95 ASP A CA 1
ATOM 694 C C . ASP A 1 95 ? 23.272 19.336 -33.849 1.00 89.00 95 ASP A C 1
ATOM 696 O O . ASP A 1 95 ? 23.269 20.405 -34.475 1.00 89.00 95 ASP A O 1
ATOM 700 N N . ARG A 1 96 ? 24.023 19.178 -32.751 1.00 92.00 96 ARG A N 1
ATOM 701 C CA . ARG A 1 96 ? 25.055 20.142 -32.338 1.00 92.00 96 ARG A CA 1
ATOM 702 C C . ARG A 1 96 ? 26.333 19.949 -33.140 1.00 92.00 96 ARG A C 1
ATOM 704 O O . ARG A 1 96 ? 26.787 20.908 -33.748 1.00 92.00 96 ARG A O 1
ATOM 711 N N . ALA A 1 97 ? 26.833 18.719 -33.225 1.00 90.88 97 ALA A N 1
ATOM 712 C CA . ALA A 1 97 ? 28.013 18.362 -34.010 1.00 90.88 97 ALA A CA 1
ATOM 713 C C . ALA A 1 97 ? 27.898 18.832 -35.470 1.00 90.88 97 ALA A C 1
ATOM 715 O O . ALA A 1 97 ? 28.820 19.437 -36.019 1.00 90.88 97 ALA A O 1
ATOM 716 N N . ARG A 1 98 ? 26.718 18.648 -36.077 1.00 93.81 98 ARG A N 1
ATOM 717 C CA . ARG A 1 98 ? 26.424 19.121 -37.433 1.00 93.81 98 ARG A CA 1
ATOM 718 C C . ARG A 1 98 ? 26.436 20.645 -37.549 1.00 93.81 98 ARG A C 1
ATOM 720 O O . ARG A 1 98 ? 26.922 21.183 -38.540 1.00 93.81 98 ARG A O 1
ATOM 727 N N . ARG A 1 99 ? 25.909 21.353 -36.544 1.00 95.44 99 ARG A N 1
ATOM 728 C CA . ARG A 1 99 ? 25.931 22.826 -36.492 1.00 95.44 99 ARG A CA 1
ATOM 729 C C . ARG A 1 99 ? 27.336 23.392 -36.333 1.00 95.44 99 ARG A C 1
ATOM 731 O O . ARG A 1 99 ? 27.609 24.457 -36.877 1.00 95.44 99 ARG A O 1
ATOM 738 N N . ASP A 1 100 ? 28.205 22.668 -35.641 1.00 96.38 100 ASP A N 1
ATOM 739 C CA . ASP A 1 100 ? 29.589 23.072 -35.393 1.00 96.38 100 ASP A CA 1
ATOM 740 C C . ASP A 1 100 ? 30.521 22.766 -36.583 1.00 96.38 100 ASP A C 1
ATOM 742 O O . ASP A 1 100 ? 31.718 23.045 -36.528 1.00 96.38 100 ASP A O 1
ATOM 746 N N . GLY A 1 101 ? 29.975 22.247 -37.692 1.00 96.19 101 GLY A N 1
ATOM 747 C CA . GLY A 1 101 ? 30.713 22.030 -38.934 1.00 96.19 101 GLY A CA 1
ATOM 748 C C . GLY A 1 101 ? 31.632 20.812 -38.899 1.00 96.19 101 GLY A C 1
ATOM 749 O O . GLY A 1 101 ? 32.659 20.817 -39.580 1.00 96.19 101 GLY A O 1
ATOM 750 N N . MET A 1 102 ? 31.294 19.781 -38.112 1.00 96.50 102 MET A N 1
ATOM 751 C CA . MET A 1 102 ? 32.035 18.520 -38.158 1.00 96.50 102 MET A CA 1
ATOM 752 C C . MET A 1 102 ? 32.046 17.943 -39.584 1.00 96.50 102 MET A C 1
ATOM 754 O O . MET A 1 102 ? 31.018 17.973 -40.266 1.00 96.50 102 MET A O 1
ATOM 758 N N . PRO A 1 103 ? 33.192 17.412 -40.044 1.00 95.69 103 PRO A N 1
ATOM 759 C CA . PRO A 1 103 ? 33.270 16.739 -41.332 1.00 95.69 103 PRO A CA 1
ATOM 760 C C . PRO A 1 103 ? 32.359 15.504 -41.347 1.00 95.69 103 PRO A C 1
ATOM 762 O O . PRO A 1 103 ? 32.250 14.800 -40.345 1.00 95.69 103 PRO A O 1
ATOM 765 N N . GLU A 1 104 ? 31.724 15.234 -42.490 1.00 94.44 104 GLU A N 1
ATOM 766 C CA . GLU A 1 104 ? 30.730 14.155 -42.653 1.00 94.44 104 GLU A CA 1
ATOM 767 C C . GLU A 1 104 ? 31.279 12.767 -42.270 1.00 94.44 104 GLU A C 1
ATOM 769 O O . GLU A 1 104 ? 30.559 11.959 -41.696 1.00 94.44 104 GLU A O 1
ATOM 774 N N . GLU A 1 105 ? 32.572 12.509 -42.494 1.00 95.50 105 GLU A N 1
ATOM 775 C CA . GLU A 1 105 ? 33.221 11.255 -42.075 1.00 95.50 105 GLU A CA 1
ATOM 776 C C . GLU A 1 105 ? 33.245 11.099 -40.545 1.00 95.50 105 GLU A C 1
ATOM 778 O O . GLU A 1 105 ? 32.928 10.033 -40.025 1.00 95.50 105 GLU A O 1
ATOM 783 N N . ALA A 1 106 ? 33.538 12.181 -39.815 1.00 93.44 106 ALA A N 1
ATOM 784 C CA . ALA A 1 106 ? 33.527 12.173 -38.353 1.00 93.44 106 ALA A CA 1
ATOM 785 C C . ALA A 1 106 ? 32.098 12.147 -37.788 1.00 93.44 106 ALA A C 1
ATOM 787 O O . ALA A 1 106 ? 31.882 11.643 -36.691 1.00 93.44 106 ALA A O 1
ATOM 788 N N . LEU A 1 107 ? 31.114 12.683 -38.522 1.00 93.94 107 LEU A N 1
ATOM 789 C CA . LEU A 1 107 ? 29.698 12.549 -38.169 1.00 93.94 107 LEU A CA 1
ATOM 790 C C . LEU A 1 107 ? 29.222 11.102 -38.300 1.00 93.94 107 LEU A C 1
ATOM 792 O O . LEU A 1 107 ? 28.485 10.655 -37.430 1.00 93.94 107 LEU A O 1
ATOM 796 N N . ALA A 1 108 ? 29.649 10.379 -39.338 1.00 92.12 108 ALA A N 1
ATOM 797 C CA . ALA A 1 108 ? 29.296 8.974 -39.521 1.00 92.12 108 ALA A CA 1
ATOM 798 C C . ALA A 1 108 ? 29.874 8.091 -38.402 1.00 92.12 108 ALA A C 1
ATOM 800 O O . ALA A 1 108 ? 29.135 7.313 -37.806 1.00 92.12 108 ALA A O 1
ATOM 801 N N . GLU A 1 109 ? 31.154 8.272 -38.055 1.00 93.94 109 GLU A N 1
ATOM 802 C CA . GLU A 1 109 ? 31.787 7.565 -36.928 1.00 93.94 109 GLU A CA 1
ATOM 803 C C . GLU A 1 109 ? 31.111 7.918 -35.593 1.00 93.94 109 GLU A C 1
ATOM 805 O O . GLU A 1 109 ? 30.803 7.042 -34.788 1.00 93.94 109 GLU A O 1
ATOM 810 N N . PHE A 1 110 ? 30.799 9.200 -35.375 1.00 91.25 110 PHE A N 1
ATOM 811 C CA . PHE A 1 110 ? 30.089 9.640 -34.175 1.00 91.25 110 PHE A CA 1
ATOM 812 C C . PHE A 1 110 ? 28.658 9.097 -34.105 1.00 91.25 110 PHE A C 1
ATOM 814 O O . PHE A 1 110 ? 28.177 8.791 -33.015 1.00 91.25 110 PHE A O 1
ATOM 821 N N . GLN A 1 111 ? 27.976 8.973 -35.245 1.00 91.56 111 GLN A N 1
ATOM 822 C CA . GLN A 1 111 ? 26.650 8.374 -35.327 1.00 91.56 111 GLN A CA 1
ATOM 823 C C . GLN A 1 111 ? 26.705 6.880 -34.992 1.00 91.56 111 GLN A C 1
ATOM 825 O O . GLN A 1 111 ? 25.897 6.440 -34.184 1.00 91.56 111 GLN A O 1
ATOM 830 N N . GLU A 1 112 ? 27.667 6.128 -35.532 1.00 91.88 112 GLU A N 1
ATOM 831 C CA . GLU A 1 112 ? 27.849 4.701 -35.224 1.00 91.88 112 GLU A CA 1
ATOM 832 C C . GLU A 1 112 ? 28.196 4.479 -33.740 1.00 91.88 112 GLU A C 1
ATOM 834 O O . GLU A 1 112 ? 27.624 3.608 -33.084 1.00 91.88 112 GLU A O 1
ATOM 839 N N . GLU A 1 113 ? 29.068 5.315 -33.165 1.00 90.19 113 GLU A N 1
ATOM 840 C CA . GLU A 1 113 ? 29.374 5.295 -31.728 1.00 90.19 113 GLU A CA 1
ATOM 841 C C . GLU A 1 113 ? 28.123 5.616 -30.892 1.00 90.19 113 GLU A C 1
ATOM 843 O O . GLU A 1 113 ? 27.856 4.946 -29.895 1.00 90.19 113 GLU A O 1
ATOM 848 N N . CYS A 1 114 ? 27.331 6.611 -31.304 1.00 84.12 114 CYS A N 1
ATOM 849 C CA . CYS A 1 114 ? 26.080 6.967 -30.637 1.00 84.12 114 CYS A CA 1
ATOM 850 C C . CYS A 1 114 ? 25.036 5.847 -30.733 1.00 84.12 114 CYS A C 1
ATOM 852 O O . CYS A 1 114 ? 24.402 5.563 -29.724 1.00 84.12 114 CYS A O 1
ATOM 854 N N . GLU A 1 115 ? 24.888 5.186 -31.884 1.00 87.06 115 GLU A N 1
ATOM 855 C CA . GLU A 1 115 ? 23.998 4.030 -32.068 1.00 87.06 115 GLU A CA 1
ATOM 856 C C . GLU A 1 115 ? 24.433 2.857 -31.179 1.00 87.06 115 GLU A C 1
ATOM 858 O O . GLU A 1 115 ? 23.611 2.305 -30.447 1.00 87.06 115 GLU A O 1
ATOM 863 N N . ARG A 1 116 ? 25.735 2.542 -31.138 1.00 87.94 116 ARG A N 1
ATOM 864 C CA . ARG A 1 116 ? 26.290 1.495 -30.263 1.00 87.94 116 ARG A CA 1
ATOM 865 C C . ARG A 1 116 ? 26.033 1.786 -28.783 1.00 87.94 116 ARG A C 1
ATOM 867 O O . ARG A 1 116 ? 25.660 0.896 -28.022 1.00 87.94 116 ARG A O 1
ATOM 874 N N . VAL A 1 117 ? 26.255 3.031 -28.365 1.00 83.69 117 VAL A N 1
ATOM 875 C CA . VAL A 1 117 ? 26.003 3.477 -26.990 1.00 83.69 117 VAL A CA 1
ATOM 876 C C . VAL A 1 117 ? 24.502 3.449 -26.696 1.00 83.69 117 VAL A C 1
ATOM 878 O O . VAL A 1 117 ? 24.108 2.971 -25.637 1.00 83.69 117 VAL A O 1
ATOM 881 N N . ASP A 1 118 ? 23.650 3.891 -27.619 1.00 82.81 118 ASP A N 1
ATOM 882 C CA . ASP A 1 118 ? 22.198 3.863 -27.446 1.00 82.81 118 ASP A CA 1
ATOM 883 C C . ASP A 1 118 ? 21.647 2.436 -27.327 1.00 82.81 118 ASP A C 1
ATOM 885 O O . ASP A 1 118 ? 20.731 2.240 -26.523 1.00 82.81 118 ASP A O 1
ATOM 889 N N . GLU A 1 119 ? 22.210 1.454 -28.043 1.00 82.94 119 GLU A N 1
ATOM 890 C CA . GLU A 1 119 ? 21.892 0.024 -27.900 1.00 82.94 119 GLU A CA 1
ATOM 891 C C . GLU A 1 119 ? 22.308 -0.521 -26.523 1.00 82.94 119 GLU A C 1
ATOM 893 O O . GLU A 1 119 ? 21.478 -1.096 -25.815 1.00 82.94 119 GLU A O 1
ATOM 898 N N . GLU A 1 120 ? 23.549 -0.270 -26.087 1.00 83.31 120 GLU A N 1
ATOM 899 C CA . GLU A 1 120 ? 24.047 -0.693 -24.765 1.00 83.31 120 GLU A CA 1
ATOM 900 C C . GLU A 1 120 ? 23.220 -0.058 -23.628 1.00 83.31 120 GLU A C 1
ATOM 902 O O . GLU A 1 120 ? 22.813 -0.715 -22.662 1.00 83.31 120 GLU A O 1
ATOM 907 N N . PHE A 1 121 ? 22.878 1.226 -23.772 1.00 80.50 121 PHE A N 1
ATOM 908 C CA . PHE A 1 121 ? 21.979 1.910 -22.851 1.00 80.50 121 PHE A CA 1
ATOM 909 C C . PHE A 1 121 ? 20.528 1.454 -22.992 1.00 80.50 121 PHE A C 1
ATOM 911 O O . PHE A 1 121 ? 19.793 1.563 -22.017 1.00 80.50 121 PHE A O 1
ATOM 918 N N . ALA A 1 122 ? 20.050 1.010 -24.155 1.00 76.50 122 ALA A N 1
ATOM 919 C CA . ALA A 1 122 ? 18.687 0.498 -24.311 1.00 76.50 122 ALA A CA 1
ATOM 920 C C . ALA A 1 122 ? 18.504 -0.785 -23.497 1.00 76.50 122 ALA A C 1
ATOM 922 O O . ALA A 1 122 ? 17.552 -0.872 -22.719 1.00 76.50 122 ALA A O 1
ATOM 923 N N . GLU A 1 123 ? 19.457 -1.714 -23.583 1.00 78.75 123 GLU A N 1
ATOM 924 C CA . GLU A 1 123 ? 19.436 -2.956 -22.807 1.00 78.75 123 GLU A CA 1
ATOM 925 C C . GLU A 1 123 ? 19.495 -2.669 -21.296 1.00 78.75 123 GLU A C 1
ATOM 927 O O . GLU A 1 123 ? 18.624 -3.105 -20.542 1.00 78.75 123 GLU A O 1
ATOM 932 N N . SER A 1 124 ? 20.423 -1.811 -20.854 1.00 80.00 124 SER A N 1
ATOM 933 C CA . SER A 1 124 ? 20.522 -1.425 -19.437 1.00 80.00 124 SER A CA 1
ATOM 934 C C . SER A 1 124 ? 19.312 -0.618 -18.937 1.00 80.00 124 SER A C 1
ATOM 936 O O . SER A 1 124 ? 18.901 -0.748 -17.779 1.00 80.00 124 SER A O 1
ATOM 938 N N . ARG A 1 125 ? 18.695 0.207 -19.797 1.00 73.88 125 ARG A N 1
ATOM 939 C CA . ARG A 1 125 ? 17.494 0.983 -19.451 1.00 73.88 125 ARG A CA 1
ATOM 940 C C . ARG A 1 125 ? 16.338 0.065 -19.089 1.00 73.88 125 ARG A C 1
ATOM 942 O O . ARG A 1 125 ? 15.667 0.352 -18.099 1.00 73.88 125 ARG A O 1
ATOM 949 N N . HIS A 1 126 ? 16.096 -1.000 -19.852 1.00 71.25 126 HIS A N 1
ATOM 950 C CA . HIS A 1 126 ? 14.966 -1.898 -19.602 1.00 71.25 126 HIS A CA 1
ATOM 951 C C . HIS A 1 126 ? 15.008 -2.504 -18.191 1.00 71.25 126 HIS A C 1
ATOM 953 O O . HIS A 1 126 ? 13.996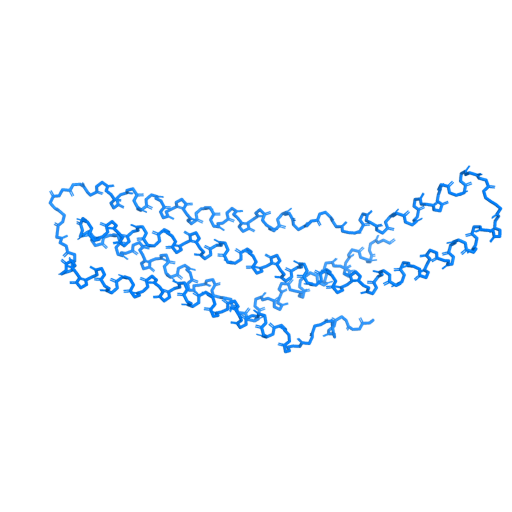 -2.462 -17.486 1.00 71.25 126 HIS A O 1
ATOM 959 N N . ASP A 1 127 ? 16.176 -2.952 -17.730 1.00 77.00 127 ASP A N 1
ATOM 960 C CA . ASP A 1 127 ? 16.340 -3.502 -16.379 1.00 77.00 127 ASP A CA 1
ATOM 961 C C . ASP A 1 127 ? 16.033 -2.461 -15.292 1.00 77.00 127 ASP A C 1
ATOM 963 O O . ASP A 1 127 ? 15.262 -2.713 -14.358 1.00 77.00 127 ASP A O 1
ATOM 967 N N . VAL A 1 128 ? 16.584 -1.251 -15.439 1.00 78.19 128 VAL A N 1
ATOM 968 C CA . VAL A 1 128 ? 16.376 -0.150 -14.485 1.00 78.19 128 VAL A CA 1
ATOM 969 C C . VAL A 1 128 ? 14.906 0.271 -14.439 1.00 78.19 128 VAL A C 1
ATOM 971 O O . VAL A 1 128 ? 14.362 0.525 -13.363 1.00 78.19 128 VAL A O 1
ATOM 974 N N . TRP A 1 129 ? 14.235 0.322 -15.588 1.00 74.69 129 TRP A N 1
ATOM 975 C CA . TRP A 1 129 ? 12.820 0.675 -15.698 1.00 74.69 129 TRP A CA 1
ATOM 976 C C . TRP A 1 129 ? 11.905 -0.312 -14.993 1.00 74.69 129 TRP A C 1
ATOM 978 O O . TRP A 1 129 ? 10.993 0.084 -14.256 1.00 74.69 129 TRP A O 1
ATOM 988 N N . VAL A 1 130 ? 12.157 -1.597 -15.205 1.00 76.12 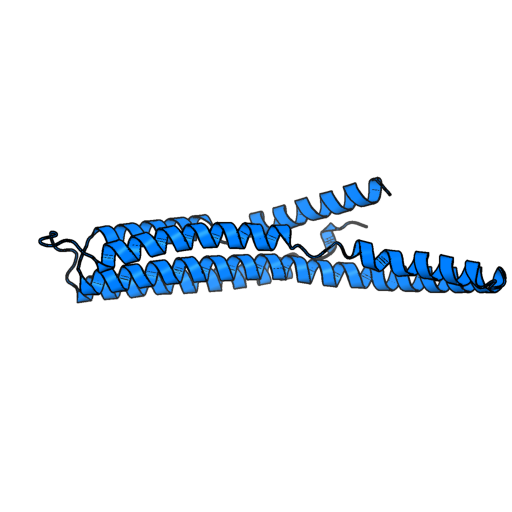130 VAL A N 1
ATOM 989 C CA . VAL A 1 130 ? 11.421 -2.676 -14.562 1.00 76.12 130 VAL A CA 1
ATOM 990 C C . VAL A 1 130 ? 11.589 -2.603 -13.043 1.00 76.12 130 VAL A C 1
ATOM 992 O O . VAL A 1 130 ? 10.602 -2.651 -12.298 1.00 76.12 130 VAL A O 1
ATOM 995 N N . GLU A 1 131 ? 12.822 -2.421 -12.568 1.00 80.00 131 GLU A N 1
ATOM 996 C CA . GLU A 1 131 ? 13.133 -2.269 -11.146 1.00 80.00 131 GLU A CA 1
ATOM 997 C C . GLU A 1 131 ? 12.424 -1.057 -10.528 1.00 80.00 131 GLU A C 1
ATOM 999 O O . GLU A 1 131 ? 11.804 -1.177 -9.463 1.00 80.00 131 GLU A O 1
ATOM 1004 N N . LEU A 1 132 ? 12.458 0.089 -11.212 1.00 79.12 132 LEU A N 1
ATOM 1005 C CA . LEU A 1 132 ? 11.840 1.333 -10.759 1.00 79.12 132 LEU A CA 1
ATOM 1006 C C . LEU A 1 132 ? 10.311 1.227 -10.720 1.00 79.12 132 LEU A C 1
ATOM 1008 O O . LEU A 1 132 ? 9.683 1.667 -9.755 1.00 79.12 132 LEU A O 1
ATOM 1012 N N . THR A 1 133 ? 9.708 0.607 -11.736 1.00 79.19 133 THR A N 1
ATOM 1013 C CA . THR A 1 133 ? 8.253 0.421 -11.835 1.00 79.19 133 THR A CA 1
ATOM 1014 C C . THR A 1 133 ? 7.753 -0.487 -10.719 1.00 79.19 133 THR A C 1
ATOM 1016 O O . THR A 1 133 ? 6.827 -0.132 -9.984 1.00 79.19 133 THR A O 1
ATOM 1019 N N . ILE A 1 134 ? 8.420 -1.626 -10.517 1.00 82.88 134 ILE A N 1
ATOM 1020 C CA . ILE A 1 134 ? 8.090 -2.545 -9.427 1.00 82.88 134 ILE A CA 1
ATOM 1021 C C . ILE A 1 134 ? 8.303 -1.858 -8.074 1.00 82.88 134 ILE A C 1
ATOM 1023 O O . ILE A 1 134 ? 7.426 -1.935 -7.212 1.00 82.88 134 ILE A O 1
ATOM 1027 N N . GLY A 1 135 ? 9.424 -1.154 -7.890 1.00 84.19 135 GLY A N 1
ATOM 1028 C CA . GLY A 1 135 ? 9.738 -0.384 -6.682 1.00 84.19 135 GLY A CA 1
ATOM 1029 C C . GLY A 1 135 ? 8.689 0.683 -6.351 1.00 84.19 135 GLY A C 1
ATOM 1030 O O . GLY A 1 135 ? 8.280 0.821 -5.192 1.00 84.19 135 GLY A O 1
ATOM 1031 N N . GLY A 1 136 ? 8.194 1.394 -7.365 1.00 84.75 136 GLY A N 1
ATOM 1032 C CA . GLY A 1 136 ? 7.123 2.382 -7.235 1.00 84.75 136 GLY A CA 1
ATOM 1033 C C . GLY A 1 136 ? 5.807 1.752 -6.780 1.00 84.75 136 GLY A C 1
ATOM 1034 O O . GLY A 1 136 ? 5.211 2.207 -5.796 1.00 84.75 136 GLY A O 1
ATOM 1035 N N . CYS A 1 137 ? 5.394 0.653 -7.421 1.00 84.69 137 CYS A N 1
ATOM 1036 C CA . CYS A 1 137 ? 4.217 -0.114 -7.006 1.00 84.69 137 CYS A CA 1
ATOM 1037 C C . CYS A 1 137 ? 4.347 -0.615 -5.557 1.00 84.69 137 CYS A C 1
ATOM 1039 O O . CYS A 1 137 ? 3.400 -0.473 -4.779 1.00 84.69 137 CYS A O 1
ATOM 1041 N N . MET A 1 138 ? 5.525 -1.126 -5.167 1.00 87.69 138 MET A N 1
ATOM 1042 C CA . MET A 1 138 ? 5.798 -1.577 -3.794 1.00 87.69 138 MET A CA 1
ATOM 1043 C C . MET A 1 138 ? 5.581 -0.461 -2.778 1.00 87.69 138 MET A C 1
ATOM 1045 O O . MET A 1 138 ? 4.838 -0.612 -1.808 1.00 87.69 138 MET A O 1
ATOM 1049 N N . THR A 1 139 ? 6.246 0.667 -3.017 1.00 89.06 139 THR A N 1
ATOM 1050 C CA . THR A 1 139 ? 6.294 1.793 -2.088 1.00 89.06 139 THR A CA 1
ATOM 1051 C C . THR A 1 139 ? 4.898 2.367 -1.885 1.00 89.06 139 THR A C 1
ATOM 1053 O O . THR A 1 139 ? 4.478 2.598 -0.751 1.00 89.06 139 THR A O 1
ATOM 1056 N N . ARG A 1 140 ? 4.125 2.501 -2.971 1.00 90.19 140 ARG A N 1
ATOM 1057 C CA . ARG A 1 140 ? 2.724 2.929 -2.918 1.00 90.19 140 ARG A CA 1
ATOM 1058 C C . ARG A 1 140 ? 1.886 2.029 -2.021 1.00 90.19 140 ARG A C 1
ATOM 1060 O O . ARG A 1 140 ? 1.115 2.542 -1.211 1.00 90.19 140 ARG A O 1
ATOM 1067 N N . MET A 1 141 ? 2.004 0.710 -2.171 1.00 90.62 141 MET A N 1
ATOM 1068 C CA . MET A 1 141 ? 1.245 -0.216 -1.334 1.00 90.62 141 MET A CA 1
ATOM 1069 C C . MET A 1 141 ? 1.644 -0.053 0.131 1.00 90.62 141 MET A C 1
ATOM 1071 O O . MET A 1 141 ? 0.775 0.233 0.949 1.00 90.62 141 MET A O 1
ATOM 1075 N N . ILE A 1 142 ? 2.937 -0.125 0.453 1.00 92.19 142 ILE A N 1
ATOM 1076 C CA . ILE A 1 142 ? 3.432 -0.024 1.837 1.00 92.19 142 ILE A CA 1
ATOM 1077 C C . ILE A 1 142 ? 2.930 1.255 2.521 1.00 92.19 142 ILE A C 1
ATOM 1079 O O . ILE A 1 142 ? 2.405 1.188 3.631 1.00 92.19 142 ILE A O 1
ATOM 1083 N N . ILE A 1 143 ? 3.012 2.407 1.845 1.00 94.38 143 ILE A N 1
ATOM 1084 C CA . ILE A 1 143 ? 2.539 3.682 2.402 1.00 94.38 143 ILE A CA 1
ATOM 1085 C C . ILE A 1 143 ? 1.024 3.648 2.657 1.00 94.38 143 ILE A C 1
ATOM 1087 O O . ILE A 1 143 ? 0.570 4.101 3.708 1.00 94.38 143 ILE A O 1
ATOM 1091 N N . ARG A 1 144 ? 0.225 3.090 1.735 1.00 94.19 144 ARG A N 1
ATOM 1092 C CA . ARG A 1 144 ? -1.234 2.968 1.920 1.00 94.19 144 ARG A CA 1
ATOM 1093 C C . ARG A 1 144 ? -1.582 2.085 3.120 1.00 94.19 144 ARG A C 1
ATOM 1095 O O . ARG A 1 144 ? -2.433 2.479 3.913 1.00 94.19 144 ARG A O 1
ATOM 1102 N N . TYR A 1 145 ? -0.912 0.941 3.272 1.00 95.25 145 TYR A N 1
ATOM 1103 C CA . TYR A 1 145 ? -1.106 0.048 4.419 1.00 95.25 145 TYR A CA 1
ATOM 1104 C C . TYR A 1 145 ? -0.746 0.740 5.738 1.00 95.25 145 TYR A C 1
ATOM 1106 O O . TYR A 1 145 ? -1.552 0.709 6.661 1.00 95.25 145 TYR A O 1
ATOM 1114 N N . ALA A 1 146 ? 0.394 1.435 5.804 1.00 96.12 146 ALA A N 1
ATOM 1115 C CA . ALA A 1 146 ? 0.830 2.134 7.015 1.00 96.12 146 ALA A CA 1
ATOM 1116 C C . ALA A 1 146 ? -0.153 3.238 7.457 1.00 96.12 146 ALA A C 1
ATOM 1118 O O . ALA A 1 146 ? -0.439 3.384 8.646 1.00 96.12 146 ALA A O 1
ATOM 1119 N N . ILE A 1 147 ? -0.715 4.000 6.509 1.00 97.25 147 ILE A N 1
ATOM 1120 C CA . ILE A 1 147 ? -1.711 5.044 6.806 1.00 97.25 147 ILE A CA 1
ATOM 1121 C C . ILE A 1 147 ? -3.002 4.431 7.376 1.00 97.25 147 ILE A C 1
ATOM 1123 O O . ILE A 1 147 ? -3.533 4.925 8.373 1.00 97.25 147 ILE A O 1
ATOM 1127 N N . LEU A 1 148 ? -3.505 3.354 6.763 1.00 96.94 148 LEU A N 1
ATOM 1128 C CA . LEU A 1 148 ? -4.728 2.680 7.218 1.00 96.94 148 LEU A CA 1
ATOM 1129 C C . LEU A 1 148 ? -4.528 1.963 8.560 1.00 96.94 148 LEU A C 1
ATOM 1131 O O . LEU A 1 148 ? -5.402 2.027 9.424 1.00 96.94 148 LEU A O 1
ATOM 1135 N N . GLU A 1 149 ? -3.372 1.330 8.760 1.00 97.12 149 GLU A N 1
ATOM 1136 C CA . GLU A 1 149 ? -2.988 0.693 10.020 1.00 97.12 149 GLU A CA 1
ATOM 1137 C C . GLU A 1 149 ? -2.931 1.712 11.162 1.00 97.12 149 GLU A C 1
ATOM 1139 O O . GLU A 1 149 ? -3.535 1.492 12.211 1.00 97.12 149 GLU A O 1
ATOM 1144 N N . GLY A 1 150 ? -2.276 2.860 10.949 1.00 97.12 150 GLY A N 1
ATOM 1145 C CA . GLY A 1 150 ? -2.205 3.929 11.944 1.00 97.12 150 GLY A CA 1
ATOM 1146 C C . GLY A 1 150 ? -3.590 4.430 12.365 1.00 97.12 150 GLY A C 1
ATOM 1147 O O . GLY A 1 150 ? -3.849 4.625 13.554 1.00 97.12 150 GLY A O 1
ATOM 1148 N N . ALA A 1 151 ? -4.518 4.566 11.413 1.00 98.00 151 ALA A N 1
ATOM 1149 C CA . ALA A 1 151 ? -5.906 4.917 11.706 1.00 98.00 151 ALA A CA 1
ATOM 1150 C C . ALA A 1 151 ? -6.653 3.836 12.495 1.00 98.00 151 ALA A C 1
ATOM 1152 O O . ALA A 1 151 ? -7.403 4.162 13.421 1.00 98.00 151 ALA A O 1
ATOM 1153 N N . ALA A 1 152 ? -6.435 2.561 12.170 1.00 98.25 152 ALA A N 1
ATOM 1154 C CA . ALA A 1 152 ? -7.030 1.452 12.903 1.00 98.25 152 ALA A CA 1
ATOM 1155 C C . ALA A 1 152 ? -6.495 1.382 14.344 1.00 98.25 152 ALA A C 1
ATOM 1157 O O . ALA A 1 152 ? -7.280 1.310 15.289 1.00 98.25 152 ALA A O 1
ATOM 1158 N N . MET A 1 153 ? -5.179 1.508 14.535 1.00 98.25 153 MET A N 1
ATOM 1159 C CA . MET A 1 153 ? -4.556 1.551 15.862 1.00 98.25 153 MET A CA 1
ATOM 1160 C C . MET A 1 153 ? -5.074 2.721 16.701 1.00 98.25 153 MET A C 1
ATOM 1162 O O . MET A 1 153 ? -5.397 2.540 17.874 1.00 98.25 153 MET A O 1
ATOM 1166 N N . PHE A 1 154 ? -5.232 3.907 16.105 1.00 98.12 154 PHE A N 1
ATOM 1167 C CA . PHE A 1 154 ? -5.782 5.063 16.813 1.00 98.12 154 PHE A CA 1
ATOM 1168 C C . PHE A 1 154 ? -7.234 4.838 17.269 1.00 98.12 154 PHE A C 1
ATOM 1170 O O . PHE A 1 154 ? -7.583 5.174 18.401 1.00 98.12 154 PHE A O 1
ATOM 1177 N N . ASN A 1 155 ? -8.068 4.195 16.441 1.00 97.69 155 ASN A N 1
ATOM 1178 C CA . ASN A 1 155 ? -9.430 3.815 16.836 1.00 97.69 155 ASN A CA 1
ATOM 1179 C C . ASN A 1 155 ? -9.443 2.751 17.945 1.00 97.69 155 ASN A C 1
ATOM 1181 O O . ASN A 1 155 ? -10.296 2.808 18.830 1.00 97.69 155 ASN A O 1
ATOM 1185 N N . LEU A 1 156 ? -8.485 1.819 17.956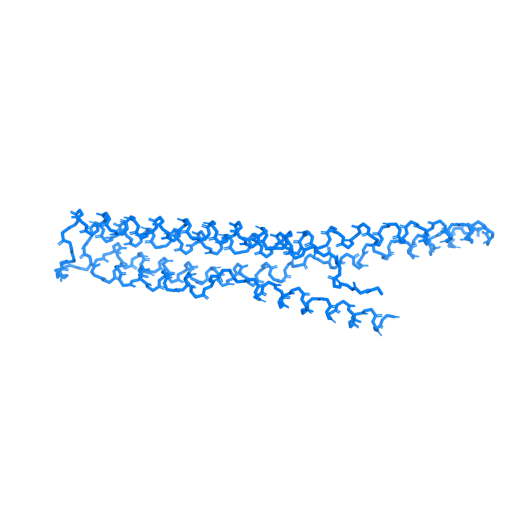 1.0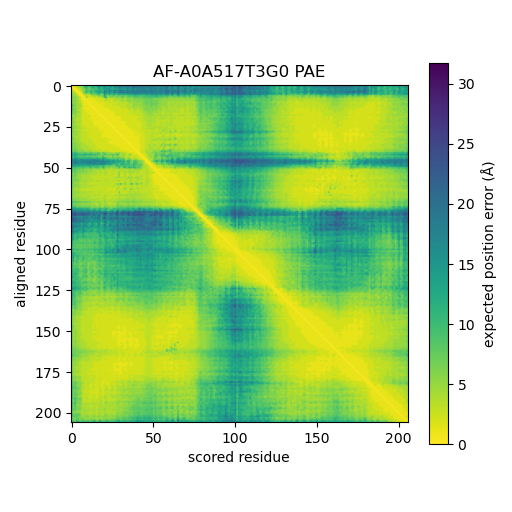0 97.94 156 LEU A N 1
ATOM 1186 C CA . LEU A 1 156 ? -8.335 0.856 19.053 1.00 97.94 156 LEU A CA 1
ATOM 1187 C C . LEU A 1 156 ? -7.913 1.534 20.362 1.00 97.94 156 LEU A C 1
ATOM 1189 O O . LEU A 1 156 ? -8.449 1.200 21.415 1.00 97.94 156 LEU A O 1
ATOM 1193 N N . VAL A 1 157 ? -7.027 2.531 20.314 1.00 97.81 157 VAL A N 1
ATOM 1194 C CA . VAL A 1 157 ? -6.686 3.344 21.496 1.00 97.81 157 VAL A CA 1
ATOM 1195 C C . VAL A 1 157 ? -7.911 4.109 22.006 1.00 97.81 157 VAL A C 1
ATOM 1197 O O . VAL A 1 157 ? -8.184 4.092 23.206 1.00 97.81 157 VAL A O 1
ATOM 1200 N N . ALA A 1 158 ? -8.694 4.717 21.109 1.00 96.69 158 ALA A N 1
ATOM 1201 C CA . ALA A 1 158 ? -9.944 5.379 21.482 1.00 96.69 158 ALA A CA 1
ATOM 1202 C C . ALA A 1 158 ? -10.944 4.403 22.123 1.00 96.69 158 ALA A C 1
ATOM 1204 O O . ALA A 1 158 ? -11.571 4.729 23.131 1.00 96.69 158 ALA A O 1
ATOM 1205 N N . PHE A 1 159 ? -11.038 3.179 21.595 1.00 96.69 159 PHE A N 1
ATOM 1206 C CA . PHE A 1 159 ? -11.847 2.116 22.183 1.00 96.69 159 PHE A CA 1
ATOM 1207 C C . PHE A 1 159 ? -11.378 1.728 23.593 1.00 96.69 159 PHE A C 1
ATOM 1209 O O . PHE A 1 159 ? -12.218 1.568 24.474 1.00 96.69 159 PHE A O 1
ATOM 1216 N N . ILE A 1 160 ? -10.068 1.630 23.846 1.00 96.94 160 ILE A N 1
ATOM 1217 C CA . ILE A 1 160 ? -9.547 1.328 25.191 1.00 96.94 160 ILE A CA 1
ATOM 1218 C C . ILE A 1 160 ? -10.003 2.379 26.213 1.00 96.94 160 ILE A C 1
ATOM 1220 O O . ILE A 1 160 ? -10.369 2.032 27.337 1.00 96.94 160 ILE A O 1
ATOM 1224 N N . ILE A 1 161 ? -9.995 3.652 25.814 1.00 96.12 161 ILE A N 1
ATOM 1225 C CA . ILE A 1 161 ? -10.283 4.784 26.701 1.00 96.12 161 ILE A CA 1
ATOM 1226 C C . ILE A 1 161 ? -11.791 4.971 26.912 1.00 96.12 161 ILE A C 1
ATOM 1228 O O . ILE A 1 161 ? -12.230 5.145 28.046 1.00 96.12 161 ILE A O 1
ATOM 1232 N N . GLU A 1 162 ? -12.593 4.929 25.846 1.00 95.06 162 GLU A N 1
ATOM 1233 C CA . GLU A 1 162 ? -14.017 5.301 25.896 1.00 95.06 162 GLU A CA 1
ATOM 1234 C C . GLU A 1 162 ? -14.986 4.116 25.783 1.00 95.06 162 GLU A C 1
ATOM 1236 O O . GLU A 1 162 ? -16.189 4.287 25.981 1.00 95.06 162 GLU A O 1
ATOM 1241 N N . GLN A 1 163 ? -14.485 2.919 25.458 1.00 95.50 163 GLN A N 1
ATOM 1242 C CA . GLN A 1 163 ? -15.242 1.658 25.392 1.00 95.50 163 GLN A CA 1
ATOM 1243 C C . GLN A 1 163 ? -16.453 1.704 24.446 1.00 95.50 163 GLN A C 1
ATOM 1245 O O . GLN A 1 163 ? -17.440 0.989 24.630 1.00 95.50 163 GLN A O 1
ATOM 1250 N N . GLN A 1 164 ? -16.376 2.536 23.404 1.00 94.81 164 GLN A N 1
ATOM 1251 C CA . GLN A 1 164 ? -17.438 2.709 22.416 1.00 94.81 164 GLN A CA 1
ATOM 1252 C C . GLN A 1 164 ? -17.381 1.648 21.322 1.00 94.81 164 GLN A C 1
ATOM 1254 O O . GLN A 1 164 ? -16.378 1.503 20.625 1.00 94.81 164 GLN A O 1
ATOM 1259 N N . TRP A 1 165 ? -18.499 0.960 21.092 1.00 95.12 165 TRP A N 1
ATOM 1260 C CA . TRP A 1 165 ? -18.588 -0.084 20.065 1.00 95.12 165 TRP A CA 1
ATOM 1261 C C . TRP A 1 165 ? -18.337 0.440 18.640 1.00 95.12 165 TRP A C 1
ATOM 1263 O O . TRP A 1 165 ? -17.819 -0.295 17.800 1.00 95.12 165 TRP A O 1
ATOM 1273 N N . PHE A 1 166 ? -18.662 1.707 18.362 1.00 94.75 166 PHE A N 1
ATOM 1274 C CA . PHE A 1 166 ? -18.470 2.298 17.037 1.00 94.75 166 PHE A CA 1
ATOM 1275 C C . PHE A 1 166 ? -16.990 2.331 16.621 1.00 94.75 166 PHE A C 1
ATOM 1277 O O . PHE A 1 166 ? -16.678 2.062 15.463 1.00 94.75 166 PHE A O 1
ATOM 1284 N N . SER A 1 167 ? -16.068 2.562 17.560 1.00 95.19 167 SER A N 1
ATOM 1285 C CA . SER A 1 167 ? -14.625 2.547 17.285 1.00 95.19 167 SER A CA 1
ATOM 1286 C C . SER A 1 167 ? -14.152 1.172 16.804 1.00 95.19 167 SER A C 1
ATOM 1288 O O . SER A 1 167 ? -13.364 1.084 15.865 1.00 95.19 167 SER A O 1
ATOM 1290 N N . LEU A 1 168 ? -14.698 0.083 17.362 1.00 96.00 168 LEU A N 1
ATOM 1291 C CA . LEU A 1 168 ? -14.442 -1.273 16.859 1.00 96.00 168 LEU A CA 1
ATOM 1292 C C . LEU A 1 168 ? -15.015 -1.479 15.453 1.00 96.00 168 LEU A C 1
ATOM 1294 O O . LEU A 1 168 ? -14.354 -2.080 14.609 1.00 96.00 168 LEU A O 1
ATOM 1298 N N . ALA A 1 169 ? -16.217 -0.965 15.177 1.00 96.56 169 ALA A N 1
ATOM 1299 C CA . ALA A 1 169 ? -16.812 -1.057 13.845 1.00 96.56 169 ALA A CA 1
ATOM 1300 C C . ALA A 1 169 ? -15.941 -0.355 12.786 1.00 96.56 169 ALA A C 1
ATOM 1302 O O . ALA A 1 169 ? -15.697 -0.925 11.724 1.00 96.56 169 ALA A O 1
ATOM 1303 N N . VAL A 1 170 ? -15.403 0.832 13.093 1.00 97.56 170 VAL A N 1
ATOM 1304 C CA . VAL A 1 170 ? -14.464 1.547 12.210 1.00 97.56 170 VAL A CA 1
ATOM 1305 C C . VAL A 1 170 ? -13.201 0.719 11.960 1.00 97.56 170 VAL A C 1
ATOM 1307 O O . VAL A 1 170 ? -12.783 0.585 10.811 1.00 97.56 170 VAL A O 1
ATOM 1310 N N . VAL A 1 171 ? -12.620 0.107 12.996 1.00 98.12 171 VAL A N 1
ATOM 1311 C CA . VAL A 1 171 ? -11.442 -0.773 12.855 1.00 98.12 171 VAL A CA 1
ATOM 1312 C C . VAL A 1 171 ? -11.736 -1.955 11.934 1.00 98.12 171 VAL A C 1
ATOM 1314 O O . VAL A 1 171 ? -10.929 -2.255 11.056 1.00 98.12 171 VAL A O 1
ATOM 1317 N N . LEU A 1 172 ? -12.896 -2.599 12.085 1.00 97.94 172 LEU A N 1
ATOM 1318 C CA . LEU A 1 172 ? -13.305 -3.709 11.221 1.00 97.94 172 LEU A CA 1
ATOM 1319 C C . LEU A 1 172 ? -13.478 -3.270 9.764 1.00 97.94 172 LEU A C 1
ATOM 1321 O O . LEU A 1 172 ? -13.047 -3.984 8.859 1.00 97.94 172 LEU A O 1
ATOM 1325 N N . VAL A 1 173 ? -14.048 -2.087 9.524 1.00 98.12 173 VAL A N 1
ATOM 1326 C CA . VAL A 1 173 ? -14.157 -1.517 8.173 1.00 98.12 173 VAL A CA 1
ATOM 1327 C C . VAL A 1 173 ? -12.772 -1.240 7.586 1.00 98.12 173 VAL A C 1
ATOM 1329 O O . VAL A 1 173 ? -12.510 -1.633 6.450 1.00 98.12 173 VAL A O 1
ATOM 1332 N N . LEU A 1 174 ? -11.861 -0.622 8.345 1.00 97.62 174 LEU A N 1
ATOM 1333 C CA . LEU A 1 174 ? -10.492 -0.351 7.894 1.00 97.62 174 LEU A CA 1
ATOM 1334 C C . LEU A 1 174 ? -9.721 -1.641 7.586 1.00 97.62 174 LEU A C 1
ATOM 1336 O O . LEU A 1 174 ? -9.057 -1.723 6.551 1.00 97.62 174 LEU A O 1
ATOM 1340 N N . LEU A 1 175 ? -9.846 -2.667 8.432 1.00 97.62 175 LEU A N 1
ATOM 1341 C CA . LEU A 1 175 ? -9.281 -3.993 8.173 1.00 97.62 175 LEU A CA 1
ATOM 1342 C C . LEU A 1 175 ? -9.888 -4.628 6.921 1.00 97.62 175 LEU A C 1
ATOM 1344 O O . LEU A 1 175 ? -9.155 -5.198 6.118 1.00 97.62 175 LEU A O 1
ATOM 1348 N N . GLY A 1 176 ? -11.198 -4.478 6.716 1.00 97.75 176 GLY A N 1
ATOM 1349 C CA . GLY A 1 176 ? -11.881 -4.915 5.502 1.00 97.75 176 GLY A CA 1
ATOM 1350 C C . GLY A 1 176 ? -11.309 -4.246 4.252 1.00 97.75 176 GLY A C 1
ATOM 1351 O O . GLY A 1 176 ? -10.897 -4.936 3.324 1.00 97.75 176 GLY A O 1
ATOM 1352 N N . ILE A 1 177 ? -11.193 -2.914 4.245 1.00 96.62 177 ILE A N 1
ATOM 1353 C CA . ILE A 1 177 ? -10.581 -2.146 3.142 1.00 96.62 177 ILE A CA 1
ATOM 1354 C C . ILE A 1 177 ? -9.154 -2.634 2.861 1.00 96.62 177 ILE A C 1
ATOM 1356 O O . ILE A 1 177 ? -8.769 -2.812 1.702 1.00 96.62 177 ILE A O 1
ATOM 1360 N N . THR A 1 178 ? -8.388 -2.874 3.922 1.00 95.44 178 THR A N 1
ATOM 1361 C CA . THR A 1 178 ? -7.002 -3.354 3.872 1.00 95.44 178 THR A CA 1
ATOM 1362 C C . THR A 1 178 ? -6.906 -4.771 3.287 1.00 95.44 178 THR A C 1
ATOM 1364 O O . THR A 1 178 ? -6.032 -5.043 2.460 1.00 95.44 178 THR A O 1
ATOM 1367 N N . ALA A 1 179 ? -7.846 -5.653 3.642 1.00 96.06 179 ALA A N 1
ATOM 13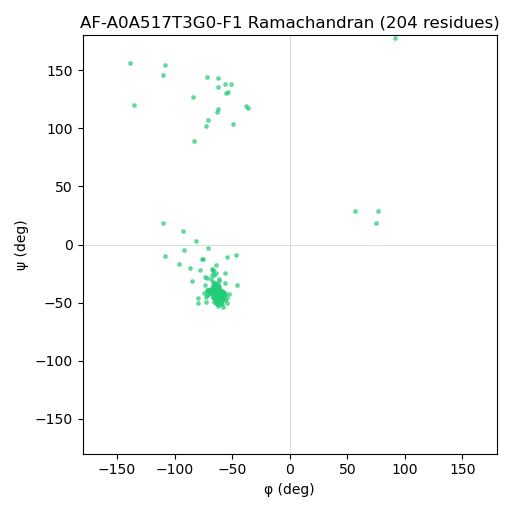68 C CA . ALA A 1 179 ? -7.968 -7.003 3.096 1.00 96.06 179 ALA A CA 1
ATOM 1369 C C . ALA A 1 179 ? -8.399 -7.003 1.619 1.00 96.06 179 ALA A C 1
ATOM 1371 O O . ALA A 1 179 ? -7.882 -7.788 0.829 1.00 96.06 179 ALA A O 1
ATOM 1372 N N . PHE A 1 180 ? -9.297 -6.101 1.211 1.00 95.88 180 PHE A N 1
ATOM 1373 C CA . PHE A 1 180 ? -9.721 -5.985 -0.190 1.00 95.88 180 PHE A CA 1
ATOM 1374 C C . PHE A 1 180 ? -8.596 -5.536 -1.130 1.00 95.88 180 PHE A C 1
ATOM 1376 O O . PHE A 1 180 ? -8.620 -5.868 -2.311 1.00 95.88 180 PHE A O 1
ATOM 1383 N N . HIS A 1 181 ? -7.597 -4.813 -0.620 1.00 91.56 181 HIS A N 1
ATOM 1384 C CA . HIS A 1 181 ? -6.443 -4.356 -1.400 1.00 91.56 181 HIS A CA 1
ATOM 1385 C C . HIS A 1 181 ? -5.242 -5.313 -1.347 1.00 91.56 181 HIS A C 1
ATOM 1387 O O . HIS A 1 181 ? -4.146 -4.925 -1.758 1.00 91.56 181 HIS A O 1
ATOM 1393 N N . PHE A 1 182 ? -5.424 -6.537 -0.833 1.00 94.12 182 PHE A N 1
ATOM 1394 C CA . PHE A 1 182 ? -4.325 -7.476 -0.617 1.00 94.12 182 PHE A CA 1
ATOM 1395 C C . PHE A 1 182 ? -3.499 -7.699 -1.899 1.00 94.12 182 PHE A C 1
ATOM 1397 O O . PHE A 1 182 ? -4.081 -7.951 -2.959 1.00 94.12 182 PHE A O 1
ATOM 1404 N N . PRO A 1 183 ? -2.153 -7.616 -1.837 1.00 89.56 183 PRO A N 1
ATOM 1405 C CA . PRO A 1 183 ? -1.309 -7.758 -3.018 1.00 89.56 183 PRO A CA 1
ATOM 1406 C C . PRO A 1 183 ? -1.467 -9.150 -3.630 1.00 89.56 183 PRO A C 1
ATOM 1408 O O . PRO A 1 183 ? -1.112 -10.162 -3.022 1.00 89.56 183 PRO A O 1
ATOM 1411 N N . THR A 1 184 ? -1.975 -9.202 -4.860 1.00 93.06 184 THR A N 1
ATOM 1412 C CA . THR A 1 184 ? -2.086 -10.431 -5.651 1.00 93.06 184 THR A CA 1
ATOM 1413 C C . THR A 1 184 ? -1.111 -10.396 -6.823 1.00 93.06 184 THR A C 1
ATOM 1415 O O . THR A 1 184 ? -0.839 -9.346 -7.404 1.00 93.06 184 THR A O 1
ATOM 1418 N N . VAL A 1 185 ? -0.574 -11.566 -7.180 1.00 90.00 185 VAL A N 1
ATOM 1419 C CA . VAL A 1 185 ? 0.352 -11.709 -8.317 1.00 90.00 185 VAL A CA 1
ATOM 1420 C C . VAL A 1 185 ? -0.327 -11.296 -9.628 1.00 90.00 185 VAL A C 1
ATOM 1422 O O . VAL A 1 185 ? 0.309 -10.676 -10.474 1.00 90.00 185 VAL A O 1
ATOM 1425 N N . SER A 1 186 ? -1.624 -11.584 -9.775 1.00 89.75 186 SER A N 1
ATOM 1426 C CA . SER A 1 186 ? -2.422 -11.211 -10.948 1.00 89.75 186 SER A CA 1
ATOM 1427 C C . SER A 1 186 ? -2.522 -9.697 -11.131 1.00 89.75 186 SER A C 1
ATOM 1429 O O . SER A 1 186 ? -2.328 -9.217 -12.242 1.00 89.75 186 SER A O 1
ATOM 1431 N N . ALA A 1 187 ? -2.756 -8.934 -10.058 1.00 87.00 187 ALA A N 1
ATOM 1432 C CA . ALA A 1 187 ? -2.850 -7.477 -10.144 1.00 87.00 187 ALA A CA 1
ATOM 1433 C C . ALA A 1 187 ? -1.537 -6.843 -10.629 1.00 87.00 187 ALA A C 1
ATOM 1435 O O . ALA A 1 187 ? -1.556 -5.935 -11.455 1.00 87.00 187 ALA A O 1
ATOM 1436 N N . ILE A 1 188 ? -0.394 -7.346 -10.151 1.00 86.38 188 ILE A N 1
ATOM 1437 C CA . ILE A 1 188 ? 0.922 -6.839 -10.564 1.00 86.38 188 ILE A CA 1
ATOM 1438 C C . ILE A 1 188 ? 1.240 -7.261 -11.999 1.00 86.38 188 ILE A C 1
ATOM 1440 O O . ILE A 1 188 ? 1.752 -6.453 -12.765 1.00 86.38 188 ILE A O 1
ATOM 1444 N N . ARG A 1 189 ? 0.897 -8.495 -12.385 1.00 87.38 189 ARG A N 1
ATOM 1445 C CA . ARG A 1 189 ? 1.051 -8.961 -13.767 1.00 87.38 189 ARG A CA 1
ATOM 1446 C C . ARG A 1 189 ? 0.251 -8.092 -14.740 1.00 87.38 189 ARG A C 1
ATOM 1448 O O . ARG A 1 189 ? 0.828 -7.631 -15.712 1.00 87.38 189 ARG A O 1
ATOM 1455 N N . HIS A 1 190 ? -1.015 -7.796 -14.443 1.00 87.56 190 HIS A N 1
ATOM 1456 C CA . HIS A 1 190 ? -1.822 -6.912 -15.289 1.00 87.56 190 HIS A CA 1
ATOM 1457 C C . HIS A 1 190 ? -1.255 -5.493 -15.363 1.00 87.56 190 HIS A C 1
ATOM 1459 O O . HIS A 1 190 ? -1.182 -4.931 -16.446 1.00 87.56 190 HIS A O 1
ATOM 1465 N N . ALA A 1 191 ? -0.770 -4.941 -14.247 1.00 82.62 191 ALA A N 1
ATOM 1466 C CA . ALA A 1 191 ? -0.134 -3.625 -14.257 1.00 82.62 191 ALA A CA 1
ATOM 1467 C C . ALA A 1 191 ? 1.147 -3.582 -15.116 1.00 82.62 191 ALA A C 1
ATOM 1469 O O . ALA A 1 191 ? 1.440 -2.553 -15.722 1.00 82.62 191 ALA A O 1
ATOM 1470 N N . LEU A 1 192 ? 1.906 -4.682 -15.167 1.00 82.94 192 LEU A N 1
ATOM 1471 C CA . LEU A 1 192 ? 3.078 -4.818 -16.037 1.00 82.94 192 LEU A CA 1
ATOM 1472 C C . LEU A 1 192 ? 2.670 -4.987 -17.509 1.00 82.94 192 LEU A C 1
ATOM 1474 O O . LEU A 1 192 ? 3.223 -4.309 -18.369 1.00 82.94 192 LEU A O 1
ATOM 1478 N N . GLU A 1 193 ? 1.683 -5.841 -17.792 1.00 86.44 193 GLU A N 1
ATOM 1479 C CA . GLU A 1 193 ? 1.151 -6.073 -19.144 1.00 86.44 193 GLU A CA 1
ATOM 1480 C C . GLU A 1 193 ? 0.547 -4.798 -19.752 1.00 86.44 193 GLU A C 1
ATOM 1482 O O . GLU A 1 193 ? 0.797 -4.492 -20.917 1.00 86.44 193 GLU A O 1
ATOM 1487 N N . ASP A 1 194 ? -0.210 -4.026 -18.968 1.00 85.25 194 ASP A N 1
ATOM 1488 C CA . ASP A 1 194 ? -0.803 -2.763 -19.415 1.00 85.25 194 ASP A CA 1
ATOM 1489 C C . ASP A 1 194 ? 0.268 -1.721 -19.752 1.00 85.25 194 ASP A C 1
ATOM 1491 O O . ASP A 1 194 ? 0.108 -0.972 -20.713 1.00 85.25 194 ASP A O 1
ATOM 1495 N N . ARG A 1 195 ? 1.381 -1.690 -19.006 1.00 79.56 195 ARG A N 1
ATOM 1496 C CA . ARG A 1 195 ? 2.500 -0.789 -19.310 1.00 79.56 195 ARG A CA 1
ATOM 1497 C C . ARG A 1 195 ? 3.276 -1.207 -20.549 1.00 79.56 195 ARG A C 1
ATOM 1499 O O . ARG A 1 195 ? 3.542 -0.345 -21.378 1.00 79.56 195 ARG A O 1
ATOM 1506 N N . ALA A 1 196 ? 3.562 -2.498 -20.712 1.00 82.12 196 ALA A N 1
ATOM 1507 C CA . ALA A 1 196 ? 4.219 -3.002 -21.918 1.00 82.12 196 ALA A CA 1
ATOM 1508 C C . ALA A 1 196 ? 3.424 -2.627 -23.184 1.00 82.12 196 ALA A C 1
ATOM 1510 O O . ALA A 1 196 ? 3.983 -2.130 -24.154 1.00 82.12 196 ALA A O 1
ATOM 1511 N N . ARG A 1 197 ? 2.087 -2.735 -23.135 1.00 85.62 197 ARG A N 1
ATOM 1512 C CA . ARG A 1 197 ? 1.214 -2.312 -24.246 1.00 85.62 197 ARG A CA 1
ATOM 1513 C C . ARG A 1 197 ? 1.269 -0.814 -24.542 1.00 85.62 197 ARG A C 1
ATOM 1515 O O . ARG A 1 197 ? 1.076 -0.424 -25.690 1.00 85.62 197 ARG A O 1
ATOM 1522 N N . MET A 1 198 ? 1.461 0.028 -23.526 1.00 81.19 198 MET A N 1
ATOM 1523 C CA . MET A 1 198 ? 1.599 1.473 -23.733 1.00 81.19 198 MET A CA 1
ATOM 1524 C C . MET A 1 198 ? 2.929 1.807 -24.414 1.00 81.19 198 MET A C 1
ATOM 1526 O O . MET A 1 198 ? 2.939 2.644 -25.310 1.00 81.19 198 MET A O 1
ATOM 1530 N N . GLU A 1 199 ? 4.015 1.121 -24.051 1.00 80.06 199 GLU A N 1
ATOM 1531 C CA . GLU A 1 199 ? 5.332 1.286 -24.686 1.00 80.06 199 GLU A CA 1
ATOM 1532 C C . GLU A 1 199 ? 5.317 0.844 -26.162 1.00 80.06 199 GLU A C 1
ATOM 1534 O O . GLU A 1 199 ? 5.813 1.562 -27.034 1.00 80.06 199 GLU A O 1
ATOM 1539 N N . ASP A 1 200 ? 4.664 -0.281 -26.471 1.00 84.81 200 ASP A N 1
ATOM 1540 C CA . ASP A 1 200 ? 4.462 -0.740 -27.855 1.00 84.81 200 ASP A CA 1
ATOM 1541 C C . ASP A 1 200 ? 3.647 0.270 -28.680 1.00 84.81 200 ASP A C 1
ATOM 1543 O O . ASP A 1 200 ? 3.918 0.515 -29.856 1.00 84.81 200 ASP A O 1
ATOM 1547 N N . PHE A 1 201 ? 2.636 0.888 -28.066 1.00 87.50 201 PHE A N 1
ATOM 1548 C CA . PHE A 1 201 ? 1.820 1.898 -28.733 1.00 87.50 201 PHE A CA 1
ATOM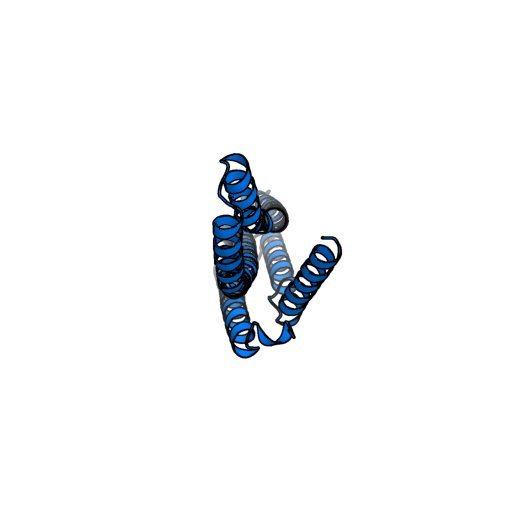 1549 C C . PHE A 1 201 ? 2.595 3.198 -28.985 1.00 87.50 201 PHE A C 1
ATOM 1551 O O . PHE A 1 201 ? 2.482 3.770 -30.068 1.00 87.50 201 PHE A O 1
ATOM 1558 N N . GLU A 1 202 ? 3.388 3.662 -28.017 1.00 80.88 202 GLU A N 1
ATOM 1559 C CA . GLU A 1 202 ? 4.216 4.864 -28.171 1.00 80.88 202 GLU A CA 1
ATOM 1560 C C . GLU A 1 202 ? 5.312 4.676 -29.228 1.00 80.88 202 GLU A C 1
ATOM 1562 O O . GLU A 1 202 ? 5.513 5.568 -30.051 1.00 80.88 202 GLU A O 1
ATOM 1567 N N . SER A 1 203 ? 5.964 3.510 -29.261 1.00 80.19 203 SER A N 1
ATOM 1568 C CA . SER A 1 203 ? 6.987 3.190 -30.270 1.00 80.19 203 SER A CA 1
ATOM 1569 C C . SER A 1 203 ? 6.424 3.050 -31.689 1.00 80.19 203 SER A C 1
ATOM 1571 O O . SER A 1 203 ? 7.131 3.320 -32.654 1.00 80.19 203 SER A O 1
ATOM 1573 N N . GLY A 1 204 ? 5.144 2.694 -31.842 1.00 82.44 204 GLY A N 1
ATOM 1574 C CA . GLY A 1 204 ? 4.466 2.674 -33.144 1.00 82.44 204 GLY A CA 1
ATOM 1575 C C . GLY A 1 204 ? 4.061 4.053 -33.685 1.00 82.44 204 GLY A C 1
ATOM 1576 O O . GLY A 1 204 ? 3.669 4.154 -34.849 1.00 82.44 204 GLY A O 1
ATOM 1577 N N . LEU A 1 205 ? 4.106 5.105 -32.859 1.00 84.38 205 LEU A N 1
ATOM 1578 C CA . LEU A 1 205 ? 3.740 6.474 -33.248 1.00 84.38 205 LEU A CA 1
ATOM 1579 C C . LEU A 1 205 ? 4.940 7.347 -33.648 1.00 84.38 205 LEU A C 1
ATOM 1581 O O . LEU A 1 205 ? 4.723 8.409 -34.240 1.00 84.38 205 LEU A O 1
ATOM 1585 N N . SER A 1 206 ? 6.163 6.940 -33.301 1.00 75.50 206 SER A N 1
ATOM 1586 C CA . SER A 1 206 ? 7.422 7.625 -33.636 1.00 75.50 206 SER A CA 1
ATOM 1587 C C . SER A 1 206 ? 8.017 7.128 -34.945 1.00 75.50 206 SER A C 1
ATOM 1589 O O . SER A 1 206 ? 8.459 7.988 -35.738 1.00 75.50 206 SER A O 1
#

Secondary structure (DSSP, 8-state):
--GGGSS-HHHHHHHHHHHHHHHHHHHHHHHHHHHHHHHHHTS----SS--HHHHHHHHHHHHHHHHHHHHHHHHHHTS-S-THHHHHHHHHHHHHHHHTT--HHHHHHHHHHHHHHHHHHHHHHHHHHHHHHHHHHHHHHHHHHHHHHHHHHHHHHHHHHH--HHHHHHHHHHHHHHHHT---HHHHHHHHHHHHHHHHHHHTT-

Organism: NCBI:txid2528027

pLDDT: mean 87.72, std 11.23, range [52.69, 98.38]

Mean predicted aligned error: 6.98 Å

Foldseek 3Di:
DPPVPLDDVVNLVVLLVVLLVLLVVLLVVLVVLLVVLCVLQVAADDDPDDLPQLVVLLVLLVVLLVVLVVLVVVLVVPPPDPCVVVLCPLVVVLVVCVVVPPDPVVSVVSVVVSVVVVVVVVVVVSNVSVVVVSVSVSVSLSSSSVSLSVSLVSLSVSCSVRRHVVSVVSNVVSSVVSVVPRRDSVVVVVVVVVVVVVVVVVVVVD

Sequence (206 aa):
MDHEQLISPEQLSRKVRTMQIIAAALMNGVVVFGIVAFVITGGPKAAEQFPLLSTIAAGFAGFAVFLSIIVGLLIDGRSLGSPVQMGQTGTRLIDRARRDGMPEEALAEFQEECERVDEEFAESRHDVWVELTIGGCMTRMIIRYAILEGAAMFNLVAFIIEQQWFSLAVVLVLLGITAFHFPTVSAIRHALEDRARMEDFESGLS

Radius of gyration: 25.81 Å; Cα contacts (8 Å, |Δi|>4): 124; chains: 1; bounding box: 57×40×72 Å